Protein AF-U6D075-F1 (afdb_monomer_lite)

Organism: Neovison vison (NCBI:txid452646)

Secondary structure (DSSP, 8-state):
--SPPPEEESHHHHTS-HHHHHHTSGGGT-EEEEE---TT--HHHHHHHHHHHHHTT---EEEEEEEESSS-TT--S--HHHHHHHHHHHHHHHHHSPTTTEEEEEEEE---SSSSSPP-S-HHHHHHHHHHHHHHHHHTS--HHHHHHHHHHHT-SB--SSSS--BS--SSTTHHHHHHHHHIIIIIHHHHHHHHHHT-

InterPro domains:
  IPR017853 Glycoside hydrolase superfamily [SSF51445] (5-140)
  IPR038901 Hexosaminidase D-like [PTHR21040] (2-199)

Sequence (200 aa):
PPATRPLVWDDMLRAIPEDQLSASGVPQLVEPVLWDYGADLDVHGKALLMEKYRKCGFLRLWAASAFKGATGVSQALTPIEHHLRNNVQWLQVAARGPADVLQGIVLTGWQRYDHFSVLCELLPVGIPSLAVCLQSLLHGGFTEDVKAKVENFLGISNLEVTDFTSEGPGSFPGSDILALVTHVSLHLRSSVDTLLERDR

Foldseek 3Di:
DPPDAAEEECVVVQPDDLVCLLPVCVLVRHAYEDEDAFLPDPLVVLQVVLVSSVSSNNQAYEYEYELEDPPDLAAAAGLLSGRQSRLLSVLSSQVNHDPPHYPYYHYDHDFHPDPPTHGHYDPLNSLLSVLSSVLQNVVSHHDPVSQVVSCVVFVFPDDDNRDSDTPDQTPDPCSVVSVVSCCCVPPVVVVVVVVVVVVD

Structure (mmCIF, N/CA/C/O backbone):
data_AF-U6D075-F1
#
_entry.id   AF-U6D075-F1
#
loop_
_atom_site.group_PDB
_atom_site.id
_atom_site.type_symbol
_atom_site.label_atom_id
_atom_site.label_alt_id
_atom_site.label_comp_id
_atom_site.label_asym_id
_atom_site.label_entity_id
_atom_site.label_seq_id
_atom_site.pdbx_PDB_ins_code
_atom_site.Cartn_x
_atom_site.Cartn_y
_atom_site.Cartn_z
_atom_site.occupancy
_atom_site.B_iso_or_equiv
_atom_site.auth_seq_id
_atom_site.auth_comp_id
_atom_site.auth_asym_id
_atom_site.auth_atom_id
_atom_site.pdbx_PDB_model_num
ATOM 1 N N . PRO A 1 1 ? 1.733 -5.273 31.503 1.00 55.12 1 PRO A N 1
ATOM 2 C CA . PRO A 1 1 ? 1.331 -5.571 30.104 1.00 55.12 1 PRO A CA 1
ATOM 3 C C . PRO A 1 1 ? 2.575 -5.847 29.246 1.00 55.12 1 PRO A C 1
ATOM 5 O O . PRO A 1 1 ? 3.615 -5.267 29.556 1.00 55.12 1 PRO A O 1
ATOM 8 N N . PRO A 1 2 ? 2.526 -6.720 28.222 1.00 54.03 2 PRO A N 1
ATOM 9 C CA . PRO A 1 2 ? 3.655 -6.850 27.305 1.00 54.03 2 PRO A CA 1
ATOM 10 C C . PRO A 1 2 ? 3.908 -5.491 26.633 1.00 54.03 2 PRO A C 1
ATOM 12 O O . PRO A 1 2 ? 2.963 -4.770 26.318 1.00 54.03 2 PRO A O 1
ATOM 15 N N . ALA A 1 3 ? 5.178 -5.115 26.470 1.00 83.00 3 ALA A N 1
ATOM 16 C CA . ALA A 1 3 ? 5.565 -3.819 25.902 1.00 83.00 3 ALA A CA 1
ATOM 17 C C . ALA A 1 3 ? 5.252 -3.704 24.397 1.00 83.00 3 ALA A C 1
ATOM 19 O O . ALA A 1 3 ? 5.188 -2.602 23.858 1.00 83.00 3 ALA A O 1
ATOM 20 N N . THR A 1 4 ? 5.049 -4.836 23.719 1.00 90.31 4 THR A N 1
ATOM 21 C CA . THR A 1 4 ? 4.811 -4.899 22.276 1.00 90.31 4 THR A CA 1
ATOM 22 C C . THR A 1 4 ? 3.320 -4.861 21.970 1.00 90.31 4 THR A C 1
ATOM 24 O O . THR A 1 4 ? 2.552 -5.678 22.478 1.00 90.31 4 THR A O 1
ATOM 27 N N . ARG A 1 5 ? 2.922 -3.940 21.090 1.00 92.50 5 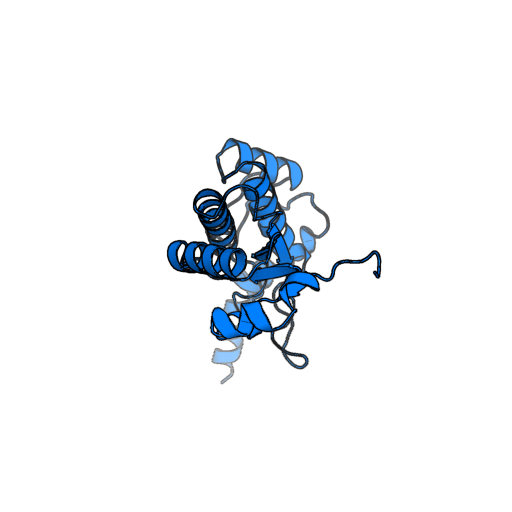ARG A N 1
ATOM 28 C CA . ARG A 1 5 ? 1.572 -3.860 20.533 1.00 92.50 5 ARG A CA 1
ATOM 29 C C . ARG A 1 5 ? 1.541 -4.543 19.156 1.00 92.50 5 ARG A C 1
ATOM 31 O O . ARG A 1 5 ? 2.236 -4.069 18.261 1.00 92.50 5 ARG A O 1
ATOM 38 N N . PRO A 1 6 ? 0.778 -5.633 18.966 1.00 96.06 6 PRO A N 1
ATOM 39 C CA . PRO A 1 6 ? 0.662 -6.282 17.663 1.00 96.06 6 PRO A CA 1
ATOM 40 C C . PRO A 1 6 ? -0.153 -5.450 16.669 1.00 96.06 6 PRO A C 1
ATOM 42 O O . PRO A 1 6 ? -1.181 -4.874 17.039 1.00 96.06 6 PRO A O 1
ATOM 45 N N . LEU A 1 7 ? 0.278 -5.467 15.407 1.00 97.94 7 LEU A N 1
ATOM 46 C CA . LEU A 1 7 ? -0.528 -5.043 14.264 1.00 97.94 7 LEU A CA 1
ATOM 47 C C . LEU A 1 7 ? -1.210 -6.270 13.649 1.00 97.94 7 LEU A C 1
ATOM 49 O O . LEU A 1 7 ? -0.572 -7.317 13.524 1.00 97.94 7 LEU A O 1
ATOM 53 N N . VAL A 1 8 ? -2.481 -6.160 13.265 1.00 97.81 8 VAL A N 1
ATOM 54 C CA . VAL A 1 8 ? -3.238 -7.275 12.664 1.00 97.81 8 VAL A CA 1
ATOM 55 C C . VAL A 1 8 ? -3.976 -6.837 11.407 1.00 97.81 8 VAL A C 1
ATOM 57 O O . VAL A 1 8 ? -4.521 -5.740 11.367 1.00 97.81 8 VAL A O 1
ATOM 60 N N . TRP A 1 9 ? -4.030 -7.696 10.390 1.00 98.19 9 TRP A N 1
ATOM 61 C CA . TRP A 1 9 ? -4.884 -7.458 9.226 1.00 98.19 9 TRP A CA 1
ATOM 62 C C . TRP A 1 9 ? -6.354 -7.418 9.642 1.00 98.19 9 TRP A C 1
ATOM 64 O O . TRP A 1 9 ? -6.808 -8.237 10.445 1.00 98.19 9 TRP A O 1
ATOM 74 N N . ASP A 1 10 ? -7.088 -6.434 9.133 1.00 97.88 10 ASP A N 1
ATOM 75 C CA . ASP A 1 10 ? -8.417 -6.109 9.643 1.00 97.88 10 ASP A CA 1
ATOM 76 C C . ASP A 1 10 ? -9.551 -6.974 9.064 1.00 97.88 10 ASP A C 1
ATOM 78 O O . ASP A 1 10 ? -10.686 -6.834 9.508 1.00 97.88 10 ASP A O 1
ATOM 82 N N . ASP A 1 11 ? -9.283 -7.872 8.109 1.00 96.12 11 ASP A N 1
ATOM 83 C CA . ASP A 1 11 ? -10.309 -8.605 7.339 1.00 96.12 11 ASP A CA 1
ATOM 84 C C . ASP A 1 11 ? -11.358 -9.269 8.211 1.00 96.12 11 ASP A C 1
ATOM 86 O O . ASP A 1 11 ? -12.560 -9.123 7.991 1.00 96.12 11 ASP A O 1
ATOM 90 N N . MET A 1 12 ? -10.882 -9.969 9.239 1.00 96.25 12 MET A N 1
ATOM 91 C CA . MET A 1 12 ? -11.737 -10.716 10.150 1.00 96.25 12 MET A CA 1
ATOM 92 C C . MET A 1 12 ? -12.564 -9.793 11.051 1.00 96.25 12 MET A C 1
ATOM 94 O O . MET A 1 12 ? -13.575 -10.228 11.591 1.00 96.25 12 MET A O 1
ATOM 98 N N . LEU A 1 13 ? -12.172 -8.523 11.202 1.00 97.25 13 LEU A N 1
ATOM 99 C CA . LEU A 1 13 ? -12.874 -7.521 12.008 1.00 97.25 13 LEU A CA 1
ATOM 100 C C . LEU A 1 13 ? -13.964 -6.786 11.214 1.00 97.25 13 LEU A C 1
ATOM 102 O O . LEU A 1 13 ? -14.921 -6.273 11.806 1.00 97.25 13 LEU A O 1
ATOM 106 N N . ARG A 1 14 ? -13.861 -6.744 9.878 1.00 96.88 14 ARG A N 1
ATOM 107 C CA . ARG A 1 14 ? -14.783 -5.987 9.010 1.00 96.88 14 ARG A CA 1
ATOM 108 C C . ARG A 1 14 ? -16.236 -6.414 9.194 1.00 96.88 14 ARG A C 1
ATOM 110 O O . ARG A 1 14 ? -17.107 -5.555 9.319 1.00 96.88 14 ARG A O 1
ATOM 117 N N . ALA A 1 15 ? -16.483 -7.720 9.272 1.00 95.75 15 ALA A N 1
ATOM 118 C CA . ALA A 1 15 ? -17.825 -8.292 9.385 1.00 95.75 15 ALA A CA 1
ATOM 119 C C . ALA A 1 15 ? -18.387 -8.314 10.820 1.00 95.75 15 ALA A C 1
ATOM 121 O O . ALA A 1 15 ? -19.583 -8.538 10.995 1.00 95.75 15 ALA A O 1
ATOM 122 N N . ILE A 1 16 ? -17.559 -8.082 11.846 1.00 97.44 16 ILE A N 1
ATOM 123 C CA . ILE A 1 16 ? -18.007 -8.141 13.246 1.00 97.44 16 ILE A CA 1
ATOM 124 C C . ILE A 1 16 ? -18.887 -6.914 13.553 1.00 97.44 16 ILE A C 1
ATOM 126 O O . ILE A 1 16 ? -18.446 -5.791 13.285 1.00 97.44 16 ILE A O 1
ATOM 130 N N . PRO A 1 17 ? -20.099 -7.082 14.114 1.00 97.19 17 PRO A N 1
ATOM 131 C CA . PRO A 1 17 ? -20.943 -5.967 14.555 1.00 97.19 17 PRO A CA 1
ATOM 132 C C . PRO A 1 17 ? -20.253 -5.045 15.577 1.00 97.19 17 PRO A C 1
ATOM 134 O O . PRO A 1 17 ? -19.419 -5.498 16.361 1.00 97.19 17 PRO A O 1
ATOM 137 N N . GLU A 1 18 ? -20.587 -3.748 15.575 1.00 97.81 18 GLU A N 1
ATOM 138 C CA . GLU A 1 18 ? -19.921 -2.738 16.423 1.00 97.81 18 GLU A CA 1
ATOM 139 C C . GLU A 1 18 ? -20.027 -3.043 17.923 1.00 97.81 18 GLU A C 1
ATOM 141 O O . GLU A 1 18 ? -19.044 -2.918 18.653 1.00 97.81 18 GLU A O 1
ATOM 146 N N . ASP A 1 19 ? -21.198 -3.478 18.384 1.00 97.31 19 ASP A N 1
ATOM 147 C CA . ASP A 1 19 ? -21.474 -3.828 19.778 1.00 97.31 19 ASP A CA 1
ATOM 148 C C . ASP A 1 19 ? -20.627 -5.023 20.239 1.00 97.31 19 ASP A C 1
ATOM 150 O O . ASP A 1 19 ? -19.987 -4.970 21.292 1.00 97.31 19 ASP A O 1
ATOM 154 N N . GLN A 1 20 ? -20.541 -6.065 19.409 1.00 97.94 20 GLN A N 1
ATOM 155 C CA . GLN A 1 20 ? -19.726 -7.248 19.686 1.00 97.94 20 GLN A CA 1
ATOM 156 C C . GLN A 1 20 ? -18.232 -6.927 19.665 1.00 97.94 20 GLN A C 1
ATOM 158 O O . GLN A 1 20 ? -17.493 -7.353 20.554 1.00 97.94 20 GLN A O 1
ATOM 163 N N . LEU A 1 21 ? -17.777 -6.150 18.678 1.00 97.94 21 LEU A N 1
ATOM 164 C CA . LEU A 1 21 ? -16.373 -5.768 18.556 1.00 97.94 21 LEU A CA 1
ATOM 165 C C . LEU A 1 21 ? -15.936 -4.894 19.739 1.00 97.94 21 LEU A C 1
ATOM 167 O O . LEU A 1 21 ? -14.869 -5.130 20.304 1.00 97.94 21 LEU A O 1
ATOM 171 N N . SER A 1 22 ? -16.788 -3.963 20.172 1.00 96.88 22 SER A N 1
ATOM 172 C CA . SER A 1 22 ? -16.546 -3.116 21.347 1.00 96.88 22 SER A CA 1
ATOM 173 C C . SER A 1 22 ? -16.444 -3.931 22.639 1.00 96.88 22 SER A C 1
ATOM 175 O O . SER A 1 22 ? -15.560 -3.690 23.460 1.00 96.88 22 SER A O 1
ATOM 177 N N . ALA A 1 23 ? -17.319 -4.925 22.815 1.00 97.19 23 ALA A N 1
ATOM 178 C CA . ALA A 1 23 ? -17.352 -5.776 24.006 1.00 97.19 23 ALA A CA 1
ATOM 179 C C . ALA A 1 23 ? -16.261 -6.864 24.027 1.00 97.19 23 ALA A C 1
ATOM 181 O O . ALA A 1 23 ? -16.013 -7.465 25.070 1.00 97.19 23 ALA A O 1
ATOM 182 N N . SER A 1 24 ? -15.603 -7.128 22.893 1.00 96.44 24 SER A N 1
ATOM 183 C CA . SER A 1 24 ? -14.671 -8.255 22.732 1.00 96.44 24 SER A CA 1
ATOM 184 C C . SER A 1 24 ? -13.359 -8.135 23.517 1.00 96.44 24 SER A C 1
ATOM 186 O O . SER A 1 24 ? -12.660 -9.130 23.698 1.00 96.44 24 SER A O 1
ATOM 188 N N . GLY A 1 25 ? -12.970 -6.923 23.926 1.00 95.31 25 GLY A N 1
ATOM 189 C CA . GLY A 1 25 ? -11.651 -6.656 24.512 1.00 95.31 25 GLY A CA 1
ATOM 190 C C . GLY A 1 25 ? -10.493 -6.624 23.497 1.00 95.31 25 GLY A C 1
ATOM 191 O O . GLY A 1 25 ? -9.362 -6.302 23.859 1.00 95.31 25 GLY A O 1
ATOM 192 N N . VAL A 1 26 ? -10.746 -6.934 22.218 1.00 95.94 26 VAL A N 1
ATOM 193 C CA . VAL A 1 26 ? -9.751 -6.877 21.130 1.00 95.94 26 VAL A CA 1
ATOM 194 C C . VAL A 1 26 ? -9.177 -5.467 20.917 1.00 95.94 26 VAL A C 1
ATOM 196 O O . VAL A 1 26 ? -7.956 -5.367 20.757 1.00 95.94 26 VAL A O 1
ATOM 199 N N . PRO A 1 27 ? -9.971 -4.374 20.962 1.00 95.81 27 PRO A N 1
ATOM 200 C CA . PRO A 1 27 ? -9.456 -3.018 20.749 1.00 95.81 27 PRO A CA 1
ATOM 201 C C . PRO A 1 27 ? -8.326 -2.602 21.700 1.00 95.81 27 PRO A C 1
ATOM 203 O O . PRO A 1 27 ? -7.490 -1.768 21.359 1.00 95.81 27 PRO A O 1
ATOM 206 N N . GLN A 1 28 ? -8.260 -3.201 22.891 1.00 94.12 28 GLN A N 1
ATOM 207 C CA . GLN A 1 28 ? -7.228 -2.931 23.892 1.00 94.12 28 GLN A CA 1
ATOM 208 C C . GLN A 1 28 ? -5.959 -3.765 23.686 1.00 94.12 28 GLN A C 1
ATOM 210 O O . GLN A 1 28 ? -4.965 -3.528 24.379 1.00 94.12 28 GLN A O 1
ATOM 215 N N . LEU A 1 29 ? -5.974 -4.735 22.769 1.00 94.75 29 LEU A N 1
ATOM 216 C CA . LEU A 1 29 ? -4.895 -5.698 22.559 1.00 94.75 29 LEU A CA 1
ATOM 217 C C . LEU A 1 29 ? -4.091 -5.402 21.292 1.00 94.75 29 LEU A C 1
ATOM 219 O O . LEU A 1 29 ? -2.864 -5.465 21.355 1.00 94.75 29 LEU A O 1
ATOM 223 N N . VAL A 1 30 ? -4.747 -5.026 20.191 1.00 96.56 30 VAL A N 1
ATOM 224 C CA . VAL A 1 30 ? -4.136 -4.927 18.852 1.00 96.56 30 VAL A CA 1
ATOM 225 C C . VAL A 1 30 ? -4.461 -3.608 18.154 1.00 96.56 30 VAL A C 1
ATOM 227 O O . VAL A 1 30 ? -5.427 -2.933 18.499 1.00 96.56 30 VAL A O 1
ATOM 230 N N . GLU A 1 31 ? -3.670 -3.262 17.142 1.00 97.62 31 GLU A N 1
ATOM 231 C CA . GLU A 1 31 ? -3.957 -2.162 16.218 1.00 97.62 31 GLU A CA 1
ATOM 232 C C . GLU A 1 31 ? -4.234 -2.736 14.819 1.00 97.62 31 GLU A C 1
ATOM 234 O O . GLU A 1 31 ? -3.396 -3.464 14.279 1.00 97.62 31 GLU A O 1
ATOM 239 N N . PRO A 1 32 ? -5.406 -2.476 14.223 1.00 98.12 32 PRO A N 1
ATOM 240 C CA . PRO A 1 32 ? -5.754 -3.058 12.939 1.00 98.12 32 PRO A CA 1
ATOM 241 C C . PRO A 1 32 ? -5.094 -2.300 11.782 1.00 98.12 32 PRO A C 1
ATOM 243 O O . PRO A 1 32 ? -4.955 -1.073 11.800 1.00 98.12 32 PRO A O 1
ATOM 246 N N . VAL A 1 33 ? -4.722 -3.061 10.758 1.00 98.62 33 VAL A N 1
ATOM 247 C CA . VAL A 1 33 ? -4.157 -2.600 9.494 1.00 98.62 33 VAL A CA 1
ATOM 248 C C . VAL A 1 33 ? -5.209 -2.800 8.409 1.00 98.62 33 VAL A C 1
ATOM 250 O O . VAL A 1 33 ? -5.470 -3.925 7.979 1.00 98.62 33 VAL A O 1
ATOM 253 N N . LEU A 1 34 ? -5.826 -1.701 7.984 1.00 98.31 34 LEU A N 1
ATOM 254 C CA . LEU A 1 34 ? -6.792 -1.679 6.899 1.00 98.31 34 LEU A CA 1
ATOM 255 C C . LEU A 1 34 ? -6.040 -1.832 5.585 1.00 98.31 34 LEU A C 1
ATOM 257 O O . LEU A 1 34 ? -5.261 -0.956 5.222 1.00 98.31 34 LEU A O 1
ATOM 261 N N . TRP A 1 35 ? -6.276 -2.914 4.854 1.00 97.88 35 TRP A N 1
ATOM 262 C CA . TRP A 1 35 ? -5.609 -3.128 3.572 1.00 97.88 35 TRP A CA 1
ATOM 263 C C . TRP A 1 35 ? -6.582 -3.215 2.407 1.00 97.88 35 TRP A C 1
ATOM 265 O O . TRP A 1 35 ? -7.741 -3.626 2.535 1.00 97.88 35 TRP A O 1
ATOM 275 N N . ASP A 1 36 ? -6.082 -2.779 1.262 1.00 97.62 36 ASP A N 1
ATOM 276 C CA . ASP A 1 36 ? -6.737 -2.872 -0.028 1.00 97.62 36 ASP A CA 1
ATOM 277 C C . ASP A 1 36 ? -5.729 -2.473 -1.099 1.00 97.62 36 ASP A C 1
ATOM 279 O O . ASP A 1 36 ? -5.042 -1.452 -0.967 1.00 97.62 36 ASP A O 1
ATOM 283 N N . TYR A 1 37 ? -5.638 -3.278 -2.147 1.00 97.31 37 TYR A N 1
ATOM 284 C CA . TYR A 1 37 ? -4.632 -3.124 -3.192 1.00 97.31 37 TYR A CA 1
ATOM 285 C C . TYR A 1 37 ? -5.248 -2.709 -4.533 1.00 97.31 37 TYR A C 1
ATOM 287 O O . TYR A 1 37 ? -4.519 -2.611 -5.518 1.00 97.31 37 TYR A O 1
ATOM 295 N N . GLY A 1 38 ? -6.562 -2.454 -4.585 1.00 96.94 38 GLY A N 1
ATOM 296 C CA . GLY A 1 38 ? -7.255 -1.976 -5.782 1.00 96.94 38 GLY A CA 1
ATOM 297 C C . GLY A 1 38 ? -6.873 -0.542 -6.160 1.00 96.94 38 GLY A C 1
ATOM 298 O O . GLY A 1 38 ? -6.680 0.313 -5.294 1.00 96.94 38 GLY A O 1
ATOM 299 N N . ALA A 1 39 ? -6.772 -0.271 -7.464 1.00 96.12 39 ALA A N 1
ATOM 300 C CA . ALA A 1 39 ? -6.558 1.077 -8.012 1.00 96.12 39 ALA A CA 1
ATOM 301 C C . ALA A 1 39 ? -7.850 1.925 -8.067 1.00 96.12 39 ALA A C 1
ATOM 303 O O . ALA A 1 39 ? -7.828 3.096 -8.462 1.00 96.12 39 ALA A O 1
ATOM 304 N N . ASP A 1 40 ? -8.978 1.310 -7.716 1.00 96.06 40 ASP A N 1
ATOM 305 C CA . ASP A 1 40 ? -10.336 1.832 -7.604 1.00 96.06 40 ASP A CA 1
ATOM 306 C C . ASP A 1 40 ? -10.870 1.665 -6.168 1.00 96.06 40 ASP A C 1
ATOM 308 O O . ASP A 1 40 ? -12.012 1.275 -5.940 1.00 96.06 40 ASP A O 1
ATOM 312 N N . LEU A 1 41 ? -10.026 1.980 -5.183 1.00 96.12 41 LEU A N 1
ATOM 313 C CA . LEU A 1 41 ? -10.340 1.923 -3.759 1.00 96.12 41 LEU A CA 1
ATOM 314 C C . LEU A 1 41 ? -11.648 2.657 -3.428 1.00 96.12 41 LEU A C 1
ATOM 316 O O . LEU A 1 41 ? -11.808 3.839 -3.746 1.00 96.12 41 LEU A O 1
ATOM 320 N N . ASP A 1 42 ? -12.540 2.000 -2.681 1.00 97.00 42 ASP A N 1
ATOM 321 C CA . ASP A 1 42 ? -13.706 2.656 -2.081 1.00 97.00 42 ASP A CA 1
ATOM 322 C C . ASP A 1 42 ? -13.276 3.573 -0.924 1.00 97.00 42 ASP A C 1
ATOM 324 O O . ASP A 1 42 ? -13.300 3.212 0.257 1.00 97.00 42 ASP A O 1
ATOM 328 N N . VAL A 1 43 ? -12.864 4.791 -1.276 1.00 97.31 43 VAL A N 1
ATOM 329 C CA . VAL A 1 43 ? -12.369 5.792 -0.326 1.00 97.31 43 VAL A CA 1
ATOM 330 C C . VAL A 1 43 ? -13.404 6.098 0.764 1.00 97.31 43 VAL A C 1
ATOM 332 O O . VAL A 1 43 ? -13.044 6.285 1.929 1.00 97.31 43 VAL A O 1
ATOM 335 N N . HIS A 1 44 ? -14.691 6.157 0.410 1.00 96.50 44 HIS A N 1
ATOM 336 C CA . HIS A 1 44 ? -15.748 6.466 1.372 1.00 96.50 44 HIS A CA 1
ATOM 337 C C . HIS A 1 44 ? -15.977 5.301 2.336 1.00 96.50 44 HIS A C 1
ATOM 339 O O . HIS A 1 44 ? -15.988 5.515 3.549 1.00 96.50 44 HIS A O 1
ATOM 345 N N . GLY A 1 45 ? -16.075 4.074 1.821 1.00 96.94 45 GLY A N 1
ATOM 346 C CA . GLY A 1 45 ? -16.212 2.874 2.639 1.00 96.94 45 GLY A CA 1
ATOM 347 C C . GLY A 1 45 ? -15.041 2.675 3.598 1.00 96.94 45 GLY A C 1
ATOM 348 O O . GLY A 1 45 ? -15.262 2.355 4.766 1.00 96.94 45 GLY A O 1
ATOM 349 N N . LYS A 1 46 ? -13.796 2.939 3.173 1.00 96.88 46 LYS A N 1
ATOM 350 C CA . LYS A 1 46 ? -12.633 2.869 4.079 1.00 96.88 46 LYS A CA 1
ATOM 351 C C . LYS A 1 46 ? -12.682 3.933 5.177 1.00 96.88 46 LYS A C 1
ATOM 353 O O . LYS A 1 46 ? -12.377 3.611 6.323 1.00 96.88 46 LYS A O 1
ATOM 358 N N . ALA A 1 47 ? -13.108 5.161 4.873 1.00 96.12 47 ALA A N 1
ATOM 359 C CA . ALA A 1 47 ? -13.281 6.197 5.895 1.00 96.12 47 ALA A CA 1
ATOM 360 C C . ALA A 1 47 ? -14.362 5.809 6.927 1.00 96.12 47 ALA A C 1
ATOM 362 O O . ALA A 1 47 ? -14.121 5.908 8.130 1.00 96.12 47 ALA A O 1
ATOM 363 N N . LEU A 1 48 ? -15.502 5.267 6.478 1.00 96.31 48 LEU A N 1
ATOM 364 C CA . LEU A 1 48 ? -16.544 4.730 7.367 1.00 96.31 48 LEU A CA 1
ATOM 365 C C . LEU A 1 48 ? -16.033 3.559 8.219 1.00 96.31 48 LEU A C 1
ATOM 367 O O . LEU A 1 48 ? -16.367 3.448 9.399 1.00 96.31 48 LEU A O 1
ATOM 371 N N . LEU A 1 49 ? -15.187 2.700 7.651 1.00 96.75 49 LEU A N 1
ATOM 372 C CA . LEU A 1 49 ? -14.568 1.594 8.377 1.00 96.75 49 LEU A CA 1
ATOM 373 C C . LEU A 1 49 ? -13.607 2.095 9.471 1.00 96.75 49 LEU A C 1
ATOM 375 O O . LEU A 1 49 ? -13.608 1.564 10.582 1.00 96.75 49 LEU A O 1
ATOM 379 N N . MET A 1 50 ? -12.843 3.158 9.204 1.00 97.12 50 MET A N 1
ATOM 380 C CA . MET A 1 50 ? -12.026 3.821 10.227 1.00 97.12 50 MET A CA 1
ATOM 381 C C . MET A 1 50 ? -12.889 4.411 11.349 1.00 97.12 50 MET A C 1
ATOM 383 O O . MET A 1 50 ? -12.552 4.264 12.525 1.00 97.12 50 MET A O 1
ATOM 387 N N . GLU A 1 51 ? -14.019 5.042 11.018 1.00 95.75 51 GLU A N 1
ATOM 388 C CA . GLU A 1 51 ? -14.964 5.553 12.017 1.00 95.75 51 GLU A CA 1
ATOM 389 C C . GLU A 1 51 ? -15.557 4.436 12.877 1.00 95.75 51 GLU A C 1
ATOM 391 O O . GLU A 1 51 ? -15.614 4.580 14.101 1.00 95.75 51 GLU A O 1
ATOM 396 N N . LYS A 1 52 ? -15.953 3.317 12.258 1.00 96.38 52 LYS A N 1
ATOM 397 C CA . LYS A 1 52 ? -16.404 2.107 12.952 1.00 96.38 52 LYS A CA 1
ATOM 398 C C . LYS A 1 52 ? -15.361 1.644 13.967 1.00 96.38 52 LYS A C 1
ATOM 400 O O . LYS A 1 52 ? -15.681 1.474 15.143 1.00 96.38 52 LYS A O 1
ATOM 405 N N . TYR A 1 53 ? -14.108 1.461 13.545 1.00 97.31 53 TYR A N 1
ATOM 406 C CA . TYR A 1 53 ? -13.055 0.999 14.452 1.00 97.31 53 TYR A CA 1
ATOM 407 C C . TYR A 1 53 ? -12.788 2.000 15.578 1.00 97.31 53 TYR A C 1
ATOM 409 O O . TYR A 1 53 ? -12.664 1.594 16.736 1.00 97.31 53 TYR A O 1
ATOM 417 N N . ARG A 1 54 ? -12.812 3.304 15.286 1.00 95.56 54 ARG A N 1
ATOM 418 C CA . ARG A 1 54 ? -12.703 4.340 16.320 1.00 95.56 54 ARG A CA 1
ATOM 419 C C . ARG A 1 54 ? -13.829 4.234 17.352 1.00 95.56 54 ARG A C 1
ATOM 421 O O . ARG A 1 54 ? -13.552 4.272 18.548 1.00 95.56 54 ARG A O 1
ATOM 428 N N . LYS A 1 55 ? -15.085 4.074 16.914 1.00 95.75 55 LYS A N 1
ATOM 429 C CA . LYS A 1 55 ? -16.249 3.888 17.804 1.00 95.75 55 LYS A CA 1
ATOM 430 C C . LYS A 1 55 ? -16.113 2.643 18.677 1.00 95.75 55 LYS A C 1
ATOM 432 O O . LYS A 1 55 ? -16.480 2.688 19.845 1.00 95.75 55 LYS A O 1
ATOM 437 N N . CYS A 1 56 ? -15.528 1.577 18.133 1.00 96.94 56 CYS A N 1
ATOM 438 C CA . CYS A 1 56 ? -15.289 0.335 18.865 1.00 96.94 56 CYS A CA 1
ATOM 439 C C . CYS A 1 56 ? -14.124 0.417 19.867 1.00 96.94 56 CYS A C 1
ATOM 441 O O . CYS A 1 56 ? -13.873 -0.546 20.584 1.00 96.94 56 CYS A O 1
ATOM 443 N N . GLY A 1 57 ? -13.401 1.540 19.937 1.00 96.06 57 GLY A N 1
ATOM 444 C CA . GLY A 1 57 ? -12.317 1.756 20.899 1.00 96.06 57 GLY A CA 1
ATOM 445 C C . GLY A 1 57 ? -10.909 1.497 20.361 1.00 96.06 57 GLY A C 1
ATOM 446 O O . GLY A 1 57 ? -9.957 1.527 21.142 1.00 96.06 57 GLY A O 1
ATOM 447 N N . PHE A 1 58 ? -10.737 1.272 19.053 1.00 96.50 58 PHE A N 1
ATOM 448 C CA . PHE A 1 58 ? -9.405 1.248 18.445 1.00 96.50 58 PHE A CA 1
ATOM 449 C C . PHE A 1 58 ? -8.873 2.680 18.337 1.00 96.50 58 PHE A C 1
ATOM 451 O O . PHE A 1 58 ? -9.362 3.482 17.543 1.00 96.50 58 PHE A O 1
ATOM 458 N N . LEU A 1 59 ? -7.869 3.007 19.153 1.00 93.88 59 LEU A N 1
ATOM 459 C CA . LEU A 1 59 ? -7.301 4.360 19.220 1.00 93.88 59 LEU A CA 1
ATOM 460 C C . LEU A 1 59 ? -6.329 4.666 18.078 1.00 93.88 59 LEU A C 1
ATOM 462 O O . LEU A 1 59 ? -6.125 5.828 17.741 1.00 93.88 59 LEU A O 1
ATOM 466 N N . ARG A 1 60 ? -5.704 3.630 17.518 1.00 96.69 60 ARG A N 1
ATOM 467 C CA . ARG A 1 60 ? -4.706 3.735 16.457 1.00 96.69 60 ARG A CA 1
ATOM 468 C C . ARG A 1 60 ? -5.008 2.713 15.380 1.00 96.69 60 ARG A C 1
ATOM 470 O O . ARG A 1 60 ? -5.286 1.553 15.683 1.00 96.69 60 ARG A O 1
ATOM 477 N N . LEU A 1 61 ? -4.959 3.174 14.140 1.00 97.81 61 LEU A N 1
ATOM 478 C CA . LEU A 1 61 ? -5.175 2.383 12.940 1.00 97.81 61 LEU A CA 1
ATOM 479 C C . LEU A 1 61 ? -3.968 2.540 12.023 1.00 97.81 61 LEU A C 1
ATOM 481 O O . LEU A 1 61 ? -3.278 3.561 12.039 1.00 97.81 61 LEU A O 1
ATOM 485 N N . TRP A 1 62 ? -3.767 1.549 11.172 1.00 98.44 62 TRP A N 1
ATOM 486 C CA . TRP A 1 62 ? -2.790 1.585 10.097 1.00 98.44 62 TRP A CA 1
ATOM 487 C C . TRP A 1 62 ? -3.496 1.296 8.783 1.00 98.44 62 TRP A C 1
ATOM 489 O O . TRP A 1 62 ? -4.539 0.645 8.761 1.00 98.44 62 TRP A O 1
ATOM 499 N N . ALA A 1 63 ? -2.928 1.769 7.689 1.00 98.25 63 ALA A N 1
ATOM 500 C CA . ALA A 1 63 ? -3.349 1.389 6.352 1.00 98.25 63 ALA A CA 1
ATOM 501 C C . ALA A 1 63 ? -2.269 0.520 5.709 1.00 98.25 63 ALA A C 1
ATOM 503 O O . ALA A 1 63 ? -1.112 0.557 6.131 1.00 98.25 63 ALA A O 1
ATOM 504 N N . ALA A 1 64 ? -2.619 -0.234 4.675 1.00 98.44 64 ALA A N 1
ATOM 505 C CA . ALA A 1 64 ? -1.644 -0.893 3.827 1.00 98.44 64 ALA A CA 1
ATOM 506 C C . ALA A 1 64 ? -2.016 -0.798 2.352 1.00 98.44 64 ALA A C 1
ATOM 508 O O . ALA A 1 64 ? -3.103 -1.204 1.936 1.00 98.44 64 ALA A O 1
ATOM 509 N N . SER A 1 65 ? -1.050 -0.317 1.579 1.00 98.19 65 SER A N 1
ATOM 510 C CA . SER A 1 65 ? -1.045 -0.286 0.121 1.00 98.19 65 SER A CA 1
ATOM 511 C C . SER A 1 65 ? -0.045 -1.312 -0.416 1.00 98.19 65 SER A C 1
ATOM 513 O O . SER A 1 65 ? 0.651 -1.990 0.351 1.00 98.19 65 SER A O 1
ATOM 515 N N . ALA A 1 66 ? 0.048 -1.440 -1.737 1.00 98.06 66 ALA A N 1
ATOM 516 C CA . ALA A 1 66 ? 1.048 -2.284 -2.385 1.00 98.06 66 ALA A CA 1
ATOM 517 C C . ALA A 1 66 ? 1.842 -1.502 -3.435 1.00 98.06 66 ALA A C 1
ATOM 519 O O . ALA A 1 66 ? 1.278 -0.665 -4.137 1.00 98.06 66 ALA A O 1
ATOM 520 N N . PHE A 1 67 ? 3.135 -1.811 -3.566 1.00 97.81 67 PHE A N 1
ATOM 521 C CA . PHE A 1 67 ? 3.979 -1.333 -4.671 1.00 97.81 67 PHE A CA 1
ATOM 522 C C . PHE A 1 67 ? 4.252 -2.409 -5.732 1.00 97.81 67 PHE A C 1
ATOM 524 O O . PHE A 1 67 ? 4.708 -2.080 -6.823 1.00 97.81 67 PHE A O 1
ATOM 531 N N . LYS A 1 68 ? 4.027 -3.688 -5.412 1.00 96.38 68 LYS A N 1
ATOM 532 C CA . LYS A 1 68 ? 4.112 -4.815 -6.352 1.00 96.38 68 LYS A CA 1
ATOM 533 C C . LYS A 1 68 ? 3.230 -5.977 -5.895 1.00 96.38 68 LYS A C 1
ATOM 535 O O . LYS A 1 68 ? 2.931 -6.087 -4.697 1.00 96.38 68 LYS A O 1
ATOM 540 N N . GLY A 1 69 ? 2.910 -6.889 -6.813 1.00 95.06 69 GLY A N 1
ATOM 541 C CA . GLY A 1 69 ? 2.008 -8.009 -6.554 1.00 95.06 69 GLY A CA 1
ATO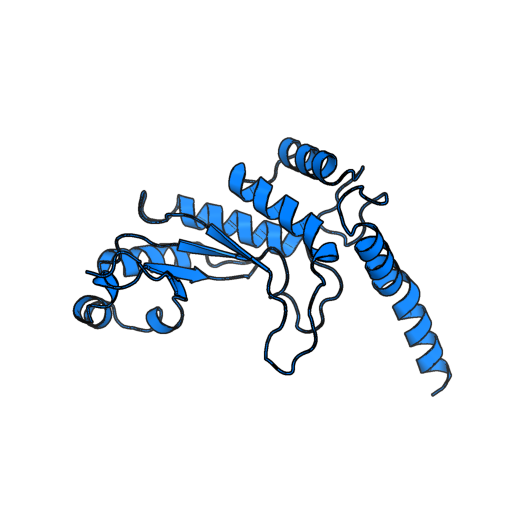M 542 C C . GLY A 1 69 ? 0.562 -7.546 -6.373 1.00 95.06 69 GLY A C 1
ATOM 543 O O . GLY A 1 69 ? 0.242 -6.385 -6.591 1.00 95.06 69 GLY A O 1
ATOM 544 N N . ALA A 1 70 ? -0.338 -8.450 -5.981 1.00 92.25 70 ALA A N 1
ATOM 545 C CA . ALA A 1 70 ? -1.778 -8.169 -5.849 1.00 92.25 70 ALA A CA 1
ATOM 546 C C . ALA A 1 70 ? -2.496 -7.706 -7.144 1.00 92.25 70 ALA A C 1
ATOM 548 O O . ALA A 1 70 ? -3.673 -7.358 -7.101 1.00 92.25 70 ALA A O 1
ATOM 549 N N . THR A 1 71 ? -1.827 -7.776 -8.296 1.00 93.25 71 THR A N 1
ATOM 550 C CA . THR A 1 71 ? -2.342 -7.405 -9.627 1.00 93.25 71 THR A CA 1
ATOM 551 C C . THR A 1 71 ? -2.455 -8.597 -10.583 1.00 93.25 71 THR A C 1
ATOM 553 O O . THR A 1 71 ? -3.213 -8.543 -11.547 1.00 93.25 71 THR A O 1
ATOM 556 N N . GLY A 1 72 ? -1.765 -9.707 -10.298 1.00 90.56 72 GLY A N 1
ATOM 557 C CA . GLY A 1 72 ? -1.868 -10.956 -11.049 1.00 90.56 72 GLY A CA 1
ATOM 558 C C . GLY A 1 72 ? -0.980 -12.072 -10.490 1.00 90.56 72 GLY A C 1
ATOM 559 O O . GLY A 1 72 ? 0.115 -11.823 -9.987 1.00 90.56 72 GLY A O 1
ATOM 560 N N . VAL A 1 73 ? -1.438 -13.325 -10.599 1.00 86.44 73 VAL A N 1
ATOM 561 C CA . VAL A 1 73 ? -0.759 -14.508 -10.022 1.00 86.44 73 VAL A CA 1
ATOM 562 C C . VAL A 1 73 ? 0.610 -14.807 -10.639 1.00 86.44 73 VAL A C 1
ATOM 564 O O . VAL A 1 73 ? 1.489 -15.319 -9.956 1.00 86.44 73 VAL A O 1
ATOM 567 N N . SER A 1 74 ? 0.801 -14.477 -11.917 1.00 87.94 74 SER A N 1
ATOM 568 C CA . SER A 1 74 ? 2.027 -14.731 -12.687 1.00 87.94 74 SER A CA 1
ATOM 569 C C . SER A 1 74 ? 2.513 -13.463 -13.393 1.00 87.94 74 SER A C 1
ATOM 571 O O . SER A 1 74 ? 2.953 -13.506 -14.546 1.00 87.94 74 SER A O 1
ATOM 573 N N . GLN A 1 75 ? 2.339 -12.316 -12.736 1.00 90.25 75 GLN A N 1
ATOM 574 C CA . GLN A 1 75 ? 2.712 -11.016 -13.276 1.00 90.25 75 GLN A CA 1
ATOM 575 C C . GLN A 1 75 ? 4.240 -10.931 -13.414 1.00 90.25 75 GLN A C 1
ATOM 577 O O . GLN A 1 75 ? 4.966 -11.208 -12.463 1.00 90.25 75 GLN A O 1
ATOM 582 N N . ALA A 1 76 ? 4.732 -10.578 -14.604 1.00 91.31 76 ALA A N 1
ATOM 583 C CA . ALA A 1 76 ? 6.170 -10.439 -14.862 1.00 91.31 76 ALA A CA 1
ATOM 584 C C . ALA A 1 76 ? 6.652 -8.989 -14.713 1.00 91.31 76 ALA A C 1
ATOM 586 O O . ALA A 1 76 ? 7.729 -8.753 -14.167 1.00 91.31 76 ALA A O 1
ATOM 587 N N . LEU A 1 77 ? 5.842 -8.034 -15.185 1.00 92.56 77 LEU A N 1
ATOM 588 C CA . LEU A 1 77 ? 6.122 -6.598 -15.167 1.00 92.56 77 LEU A CA 1
ATOM 589 C C . LEU A 1 77 ? 5.168 -5.881 -14.217 1.00 92.56 77 LEU A C 1
ATOM 591 O O . LEU A 1 77 ? 3.967 -6.150 -14.225 1.00 92.56 77 LEU A O 1
ATOM 595 N N . THR A 1 78 ? 5.697 -4.958 -13.422 1.00 94.12 78 THR A N 1
ATOM 596 C CA . THR A 1 78 ? 4.924 -4.259 -12.391 1.00 94.12 78 THR A CA 1
ATOM 597 C C . THR A 1 78 ? 4.065 -3.155 -13.019 1.00 94.12 78 THR A C 1
ATOM 599 O O . THR A 1 78 ? 4.630 -2.250 -13.633 1.00 94.12 78 THR A O 1
ATOM 602 N N . PRO A 1 79 ? 2.728 -3.169 -12.871 1.00 94.94 79 PRO A N 1
ATOM 603 C CA . PRO A 1 79 ? 1.868 -2.094 -13.368 1.00 94.94 79 PRO A CA 1
ATOM 604 C C . PRO A 1 79 ? 1.957 -0.866 -12.444 1.00 94.94 79 PRO A C 1
ATOM 606 O O . PRO A 1 79 ? 1.224 -0.752 -11.461 1.00 94.94 79 PRO A O 1
ATOM 609 N N . ILE A 1 80 ? 2.882 0.053 -12.738 1.00 96.44 80 ILE A N 1
ATOM 610 C CA . ILE A 1 80 ? 3.192 1.203 -11.869 1.00 96.44 80 ILE A CA 1
ATOM 611 C C . ILE A 1 80 ? 1.963 2.100 -11.667 1.00 96.44 80 ILE A C 1
ATOM 613 O O . ILE A 1 80 ? 1.679 2.479 -10.531 1.00 96.44 80 ILE A O 1
ATOM 617 N N . GLU A 1 81 ? 1.199 2.399 -12.725 1.00 96.75 81 GLU A N 1
ATOM 618 C CA . GLU A 1 81 ? -0.007 3.237 -12.629 1.00 96.75 81 GLU A CA 1
ATOM 619 C C . GLU A 1 81 ? -1.024 2.690 -11.619 1.00 96.75 81 GLU A C 1
ATOM 621 O O . GLU A 1 81 ? -1.556 3.443 -10.801 1.00 96.75 81 GLU A O 1
ATOM 626 N N . HIS A 1 82 ? -1.259 1.373 -11.630 1.00 97.38 82 HIS A N 1
ATOM 627 C CA . HIS A 1 82 ? -2.175 0.712 -10.697 1.00 97.38 82 HIS A CA 1
ATOM 628 C C . HIS A 1 82 ? -1.766 0.984 -9.248 1.00 97.38 82 HIS A C 1
ATOM 630 O O . HIS A 1 82 ? -2.571 1.439 -8.431 1.00 97.38 82 HIS A O 1
ATOM 636 N N . HIS A 1 83 ? -0.494 0.739 -8.933 1.00 98.06 83 HIS A N 1
ATOM 637 C CA . HIS A 1 83 ? 0.036 0.931 -7.587 1.00 98.06 83 HIS A CA 1
ATOM 638 C C . HIS A 1 83 ? 0.059 2.404 -7.185 1.00 98.06 83 HIS A C 1
ATOM 640 O O . HIS A 1 83 ? -0.319 2.736 -6.059 1.00 98.06 83 HIS A O 1
ATOM 646 N N . LEU A 1 84 ? 0.422 3.306 -8.099 1.00 98.31 84 LEU A N 1
ATOM 647 C CA . LEU A 1 84 ? 0.386 4.741 -7.845 1.00 98.31 84 LEU A CA 1
ATOM 648 C C . LEU A 1 84 ? -1.030 5.201 -7.474 1.00 98.31 84 LEU A C 1
ATOM 650 O O . LEU A 1 84 ? -1.212 5.880 -6.461 1.00 98.31 84 LEU A O 1
ATOM 654 N N . ARG A 1 85 ? -2.041 4.787 -8.246 1.00 98.25 85 ARG A N 1
ATOM 655 C CA . ARG A 1 85 ? -3.450 5.118 -7.989 1.00 98.25 85 ARG A CA 1
ATOM 656 C C . ARG A 1 85 ? -3.921 4.599 -6.635 1.00 98.25 85 ARG A C 1
ATOM 658 O O . ARG A 1 85 ? -4.510 5.370 -5.879 1.00 98.25 85 ARG A O 1
ATOM 665 N N . ASN A 1 86 ? -3.596 3.350 -6.293 1.00 98.50 86 ASN A N 1
ATOM 666 C CA . ASN A 1 86 ? -3.901 2.780 -4.978 1.00 98.50 86 ASN A CA 1
ATOM 667 C C . ASN A 1 86 ? -3.303 3.627 -3.836 1.00 98.50 86 ASN A C 1
ATOM 669 O O . ASN A 1 86 ? -4.000 3.974 -2.883 1.00 98.50 86 ASN A O 1
ATOM 673 N N . ASN A 1 87 ? -2.033 4.025 -3.946 1.00 98.50 87 ASN A N 1
ATOM 674 C CA . ASN A 1 87 ? -1.362 4.835 -2.925 1.00 98.50 87 ASN A CA 1
ATOM 675 C C . ASN A 1 87 ? -1.960 6.249 -2.806 1.00 98.50 87 ASN A C 1
ATOM 677 O O . ASN A 1 87 ? -2.182 6.731 -1.694 1.00 98.50 87 ASN A O 1
ATOM 681 N N . VAL A 1 88 ? -2.290 6.899 -3.926 1.00 98.31 88 VAL A N 1
ATOM 682 C CA . VAL A 1 88 ? -2.967 8.209 -3.926 1.00 98.31 88 VAL A CA 1
ATOM 683 C C . VAL A 1 88 ? -4.361 8.120 -3.300 1.00 98.31 88 VAL A C 1
ATOM 685 O O . VAL A 1 88 ? -4.757 9.009 -2.548 1.00 98.31 88 VAL A O 1
ATOM 688 N N . GLN A 1 89 ? -5.109 7.046 -3.539 1.00 98.06 89 GLN A N 1
ATOM 689 C CA . GLN A 1 89 ? -6.412 6.860 -2.901 1.00 98.06 89 GLN A CA 1
ATOM 690 C C . GLN A 1 89 ? -6.295 6.597 -1.397 1.00 98.06 89 GLN A C 1
ATOM 692 O O . GLN A 1 89 ? -7.108 7.111 -0.632 1.00 98.06 89 GLN A O 1
ATOM 697 N N . TRP A 1 90 ? -5.260 5.891 -0.937 1.00 98.06 90 TRP A N 1
ATOM 698 C CA . TRP A 1 90 ? -4.983 5.766 0.497 1.00 98.06 90 TRP A CA 1
ATOM 699 C C . TRP A 1 90 ? -4.671 7.114 1.162 1.00 98.06 90 TRP A C 1
ATOM 701 O O . TRP A 1 90 ? -5.118 7.347 2.285 1.00 98.06 90 TRP A O 1
ATOM 711 N N . LEU A 1 91 ? -4.002 8.040 0.464 1.00 97.38 91 LEU A N 1
ATOM 712 C CA . LEU A 1 91 ? -3.854 9.426 0.933 1.00 97.38 91 LEU A CA 1
ATOM 713 C C . LEU A 1 91 ? -5.210 10.143 1.040 1.00 97.38 91 LEU A C 1
ATOM 715 O O . LEU A 1 91 ? -5.448 10.875 2.000 1.00 97.38 91 LEU A O 1
ATOM 719 N N . GLN A 1 92 ? -6.134 9.902 0.105 1.00 97.38 92 GLN A N 1
ATOM 720 C CA . GLN A 1 92 ? -7.495 10.449 0.183 1.00 97.38 92 GLN A CA 1
ATOM 721 C C . GLN A 1 92 ? -8.298 9.853 1.348 1.00 97.38 92 GLN A C 1
ATOM 723 O O . GLN A 1 92 ? -9.044 10.581 2.003 1.00 97.38 92 GLN A O 1
ATOM 728 N N . VAL A 1 93 ? -8.138 8.556 1.635 1.00 96.94 93 VAL A N 1
ATOM 729 C CA . VAL A 1 93 ? -8.723 7.913 2.823 1.00 96.94 93 VAL A CA 1
ATOM 730 C C . VAL A 1 93 ? -8.172 8.559 4.089 1.00 96.94 93 VAL A C 1
ATOM 732 O O . VAL A 1 93 ? -8.954 8.957 4.950 1.00 96.94 93 VAL A O 1
ATOM 735 N N . ALA A 1 94 ? -6.852 8.735 4.179 1.00 95.25 94 ALA A N 1
ATOM 736 C CA . ALA A 1 94 ? -6.203 9.384 5.315 1.00 95.25 94 ALA A CA 1
ATOM 737 C C . ALA A 1 94 ? -6.716 10.817 5.539 1.00 95.25 94 ALA A C 1
ATOM 739 O O . ALA A 1 94 ? -6.967 11.203 6.675 1.00 95.25 94 ALA A O 1
ATOM 740 N N . ALA A 1 95 ? -6.934 11.578 4.462 1.00 94.88 95 ALA A N 1
ATOM 741 C CA . ALA A 1 95 ? -7.447 12.946 4.531 1.00 94.88 95 ALA A CA 1
ATOM 742 C C . ALA A 1 95 ? -8.931 13.042 4.940 1.00 94.88 95 ALA A C 1
ATOM 744 O O . ALA A 1 95 ? -9.356 14.074 5.455 1.00 94.88 95 ALA A O 1
ATOM 745 N N . ARG A 1 96 ? -9.733 11.998 4.686 1.00 93.75 96 ARG A N 1
ATOM 746 C CA . ARG A 1 96 ? -11.165 11.953 5.043 1.00 93.75 96 ARG A CA 1
ATOM 747 C C . ARG A 1 96 ? -11.439 11.293 6.387 1.00 93.75 96 ARG A C 1
ATOM 749 O O . ARG A 1 96 ? -12.473 11.566 6.989 1.00 93.75 96 ARG A O 1
ATOM 756 N N . GLY A 1 97 ? -10.570 10.380 6.805 1.00 86.62 97 GLY A N 1
ATOM 757 C CA . GLY A 1 97 ? -10.714 9.651 8.052 1.00 86.62 97 GLY A CA 1
ATOM 758 C C . GLY A 1 97 ? -10.580 10.563 9.277 1.00 86.62 97 GLY A C 1
ATOM 759 O O . GLY A 1 97 ? -10.158 11.716 9.171 1.00 86.62 97 GLY A O 1
ATOM 760 N N . PRO A 1 98 ? -10.917 10.052 10.471 1.00 83.81 98 PRO A N 1
ATOM 761 C CA . PRO A 1 98 ? -10.690 10.782 11.707 1.00 83.81 98 PRO A CA 1
ATOM 762 C C . PRO A 1 98 ? -9.221 11.204 11.853 1.00 83.81 98 PRO A C 1
ATOM 764 O O . PRO A 1 98 ? -8.326 10.355 11.798 1.00 83.81 98 PRO A O 1
ATOM 767 N N . ALA A 1 99 ? -8.992 12.500 12.083 1.00 82.50 99 ALA A N 1
ATOM 768 C CA . ALA A 1 99 ? -7.666 13.027 12.389 1.00 82.50 99 ALA A CA 1
ATOM 769 C C . ALA A 1 99 ? -7.036 12.274 13.578 1.00 82.50 99 ALA A C 1
ATOM 771 O O . ALA A 1 99 ? -7.746 11.815 14.477 1.00 82.50 99 ALA A O 1
ATOM 772 N N . ASP A 1 100 ? -5.711 12.128 13.551 1.00 87.12 100 ASP A N 1
ATOM 773 C CA . ASP A 1 100 ? -4.872 11.512 14.594 1.00 87.12 100 ASP A CA 1
ATOM 774 C C . ASP A 1 100 ? -5.062 10.004 14.840 1.00 87.12 100 ASP A C 1
ATOM 776 O O . ASP A 1 100 ? -4.365 9.414 15.668 1.00 87.12 100 ASP A O 1
ATOM 780 N N . VAL A 1 101 ? -5.959 9.343 14.101 1.00 91.56 101 VAL A N 1
ATOM 781 C CA . VAL A 1 101 ? -6.208 7.903 14.254 1.00 91.56 101 VAL A CA 1
ATOM 782 C C . VAL A 1 101 ? -5.284 7.064 13.370 1.00 91.56 101 VAL A C 1
ATOM 784 O O . VAL A 1 101 ? -4.725 6.066 13.834 1.00 91.56 101 VAL A O 1
ATOM 787 N N . LEU A 1 102 ? -5.096 7.454 12.108 1.00 95.56 102 LEU A N 1
ATOM 788 C CA . LEU A 1 102 ? -4.215 6.740 11.184 1.00 95.56 102 LEU A CA 1
ATOM 789 C C . LEU A 1 102 ? -2.748 7.082 11.474 1.00 95.56 102 LEU A C 1
ATOM 791 O O . LEU A 1 102 ? -2.349 8.236 11.359 1.00 95.56 102 LEU A O 1
ATOM 795 N N . GLN A 1 103 ? -1.948 6.082 11.835 1.00 96.25 103 GLN A N 1
ATOM 796 C CA . GLN A 1 103 ? -0.547 6.276 12.235 1.00 96.25 103 GLN A CA 1
ATOM 797 C C . GLN A 1 103 ? 0.431 6.219 11.058 1.00 96.25 103 GLN A C 1
ATOM 799 O O . GLN A 1 103 ? 1.540 6.743 11.136 1.00 96.25 103 GLN A O 1
ATOM 804 N N . GLY A 1 104 ? 0.032 5.572 9.965 1.00 95.88 104 GLY A N 1
ATOM 805 C CA . GLY A 1 104 ? 0.862 5.425 8.781 1.00 95.88 104 GLY A CA 1
ATOM 806 C C . GLY A 1 104 ? 0.283 4.440 7.776 1.00 95.88 104 GLY A C 1
ATOM 807 O O . GLY A 1 104 ? -0.741 3.793 8.018 1.00 95.88 104 GLY A O 1
ATOM 808 N N . ILE A 1 105 ? 0.975 4.333 6.643 1.00 98.00 105 ILE A N 1
ATOM 809 C CA . ILE A 1 105 ? 0.661 3.407 5.554 1.00 98.00 105 ILE A CA 1
ATOM 810 C C . ILE A 1 105 ? 1.826 2.423 5.418 1.00 98.00 105 ILE A C 1
ATOM 812 O O . ILE A 1 105 ? 2.973 2.820 5.212 1.00 98.00 105 ILE A O 1
ATOM 816 N N . VAL A 1 106 ? 1.530 1.133 5.538 1.00 98.44 106 VAL A N 1
ATOM 817 C CA . VAL A 1 106 ? 2.457 0.035 5.271 1.00 98.44 106 VAL A CA 1
ATOM 818 C C . VAL A 1 106 ? 2.503 -0.201 3.764 1.00 98.44 106 VAL A C 1
ATOM 820 O O . VAL A 1 106 ? 1.494 -0.548 3.155 1.00 98.44 106 VAL A O 1
ATOM 823 N N . LEU A 1 107 ? 3.677 -0.040 3.158 1.00 97.88 107 LEU A N 1
ATOM 824 C CA . LEU A 1 107 ? 3.870 -0.259 1.727 1.00 97.88 107 LEU A CA 1
ATOM 825 C C . LEU A 1 107 ? 4.324 -1.704 1.472 1.00 97.88 107 LEU A C 1
ATOM 827 O O . LEU A 1 107 ? 5.478 -2.060 1.709 1.00 97.88 107 LEU A O 1
ATOM 831 N N . THR A 1 108 ? 3.400 -2.555 1.030 1.00 98.12 108 THR A N 1
ATOM 832 C CA . THR A 1 108 ? 3.625 -4.003 0.884 1.00 98.12 108 THR A CA 1
ATOM 833 C C . THR A 1 108 ? 4.145 -4.393 -0.501 1.00 98.12 108 THR A C 1
ATOM 835 O O . THR A 1 108 ? 3.857 -3.737 -1.502 1.00 98.12 108 THR A O 1
ATOM 838 N N . GLY A 1 109 ? 4.906 -5.490 -0.570 1.00 97.06 109 GLY A N 1
ATOM 839 C CA . GLY A 1 109 ? 5.383 -6.076 -1.824 1.00 97.06 109 GLY A CA 1
ATOM 840 C C . GLY A 1 109 ? 5.138 -7.578 -1.858 1.00 97.06 109 GLY A C 1
ATOM 841 O O . GLY A 1 109 ? 6.015 -8.358 -1.485 1.00 97.06 109 GLY A O 1
ATOM 842 N N . TRP A 1 110 ? 3.946 -7.984 -2.293 1.00 95.50 110 TRP A N 1
ATOM 843 C CA . TRP A 1 110 ? 3.539 -9.391 -2.323 1.00 95.50 110 TRP A CA 1
ATOM 844 C C . TRP A 1 110 ? 4.339 -10.188 -3.348 1.00 95.50 110 TRP A C 1
ATOM 846 O O . TRP A 1 110 ? 4.830 -9.632 -4.329 1.00 95.50 110 TRP A O 1
ATOM 856 N N . GLN A 1 111 ? 4.500 -11.491 -3.105 1.00 92.25 111 GLN A N 1
ATOM 857 C CA . GLN A 1 111 ? 5.342 -12.353 -3.943 1.00 92.25 111 GLN A CA 1
ATOM 858 C C . GLN A 1 111 ? 4.631 -13.610 -4.463 1.00 92.25 111 GLN A C 1
ATOM 860 O O . GLN A 1 111 ? 5.044 -14.156 -5.486 1.00 92.25 111 GLN A O 1
ATOM 865 N N . ARG A 1 112 ? 3.589 -14.079 -3.766 1.00 90.75 112 ARG A N 1
ATOM 866 C CA . ARG A 1 112 ? 2.760 -15.236 -4.133 1.00 90.75 112 ARG A CA 1
ATOM 867 C C . ARG A 1 112 ? 1.338 -15.030 -3.616 1.00 90.75 112 ARG A C 1
ATOM 869 O O . ARG A 1 112 ? 1.159 -14.354 -2.605 1.00 90.75 112 ARG A O 1
ATOM 876 N N . TYR A 1 113 ? 0.367 -15.646 -4.286 1.00 86.50 113 TYR A N 1
ATOM 877 C CA . TYR A 1 113 ? -1.042 -15.653 -3.868 1.00 86.50 113 TYR A CA 1
ATOM 878 C C . TYR A 1 113 ? -1.373 -16.815 -2.929 1.00 86.50 113 TYR A C 1
ATOM 880 O O . TYR A 1 113 ? -2.220 -16.689 -2.051 1.00 86.50 113 TYR A O 1
ATOM 888 N N . ASP A 1 114 ? -0.662 -17.929 -3.078 1.00 87.62 114 ASP A N 1
ATOM 889 C CA . ASP A 1 114 ? -0.705 -19.070 -2.174 1.00 87.62 114 ASP A CA 1
ATOM 890 C C . ASP A 1 114 ? 0.668 -19.764 -2.150 1.00 87.62 114 ASP A C 1
ATOM 892 O O . ASP A 1 114 ? 1.591 -19.388 -2.877 1.00 87.62 114 ASP A O 1
ATOM 896 N N . HIS A 1 115 ? 0.826 -20.764 -1.283 1.00 85.69 115 HIS A N 1
ATOM 897 C CA . HIS A 1 115 ? 2.104 -21.445 -1.073 1.00 85.69 115 HIS A CA 1
ATOM 898 C C . HIS A 1 115 ? 2.636 -22.183 -2.318 1.00 85.69 115 HIS A C 1
ATOM 900 O O . HIS A 1 115 ? 3.849 -22.298 -2.488 1.00 85.69 115 HIS A O 1
ATOM 906 N N . PHE A 1 116 ? 1.745 -22.669 -3.182 1.00 87.62 116 PHE A N 1
ATOM 907 C CA . PHE A 1 116 ? 2.063 -23.475 -4.363 1.00 87.62 116 PHE A CA 1
ATOM 908 C C . PHE A 1 116 ? 2.042 -22.666 -5.667 1.00 87.62 116 PHE A C 1
ATOM 910 O O . PHE A 1 116 ? 2.548 -23.130 -6.689 1.00 87.62 116 PHE A O 1
ATOM 917 N N . SER A 1 117 ? 1.499 -21.451 -5.635 1.00 86.62 117 SER A N 1
ATOM 918 C CA . SER A 1 117 ? 1.486 -20.518 -6.754 1.00 86.62 117 SER A CA 1
ATOM 919 C C . SER A 1 117 ? 2.891 -20.102 -7.182 1.00 86.62 117 SER A C 1
ATOM 921 O O . SER A 1 117 ? 3.820 -19.997 -6.372 1.00 86.62 117 SER A O 1
ATOM 923 N N . VAL A 1 118 ? 3.039 -19.809 -8.475 1.00 90.12 118 VAL A N 1
ATOM 924 C CA . VAL A 1 118 ? 4.253 -19.202 -9.035 1.00 90.12 118 VAL A CA 1
ATOM 925 C C . VAL A 1 118 ? 4.544 -17.839 -8.396 1.00 90.12 118 VAL A C 1
ATOM 927 O O . VAL A 1 118 ? 3.707 -17.248 -7.713 1.00 90.12 118 VAL A O 1
ATOM 930 N N . LEU A 1 119 ? 5.772 -17.358 -8.585 1.00 89.62 119 LEU A N 1
ATOM 931 C CA . LEU A 1 119 ? 6.131 -16.003 -8.185 1.00 89.62 119 LEU A CA 1
ATOM 932 C C . LEU A 1 119 ? 5.408 -14.996 -9.089 1.00 89.62 119 LEU A C 1
ATOM 934 O O . LEU A 1 119 ? 5.387 -15.177 -10.308 1.00 89.62 119 LEU A O 1
ATOM 938 N N . CYS A 1 120 ? 4.887 -13.923 -8.496 1.00 91.94 120 CYS A N 1
ATOM 939 C CA . CYS A 1 120 ? 4.618 -12.692 -9.237 1.00 91.94 120 CYS A CA 1
ATOM 940 C C . CYS A 1 120 ? 5.927 -11.894 -9.422 1.00 91.94 120 CYS A C 1
ATOM 942 O O . CYS A 1 120 ? 7.023 -12.453 -9.290 1.00 91.94 120 CYS A O 1
ATOM 944 N N . GLU A 1 121 ? 5.837 -10.599 -9.715 1.00 93.19 121 GLU A N 1
ATOM 945 C CA . GLU A 1 121 ? 6.953 -9.759 -10.144 1.00 93.19 121 GLU A CA 1
ATOM 946 C C . GLU A 1 121 ? 8.159 -9.895 -9.206 1.00 93.19 121 GLU A C 1
ATOM 948 O O . GLU A 1 121 ? 8.038 -9.859 -7.969 1.00 93.19 121 GLU A O 1
ATOM 953 N N . LEU A 1 122 ? 9.349 -10.037 -9.793 1.00 94.31 122 LEU A N 1
ATOM 954 C CA . LEU A 1 122 ? 10.597 -10.045 -9.036 1.00 94.31 122 LEU A CA 1
ATOM 955 C C . LEU A 1 122 ? 10.839 -8.666 -8.414 1.00 94.31 122 LEU A C 1
ATOM 957 O O . LEU A 1 122 ? 10.485 -7.641 -8.993 1.00 94.31 122 LEU A O 1
ATOM 961 N N . LEU A 1 123 ? 11.502 -8.628 -7.254 1.00 95.19 123 LEU A N 1
ATOM 962 C CA . LEU A 1 123 ? 11.773 -7.370 -6.554 1.00 95.19 123 LEU A CA 1
ATOM 963 C C . LEU A 1 123 ? 12.447 -6.303 -7.442 1.00 95.19 123 LEU A C 1
ATOM 965 O O . LEU A 1 123 ? 11.932 -5.189 -7.440 1.00 95.19 123 LEU A O 1
ATOM 969 N N . PRO A 1 124 ? 13.501 -6.598 -8.237 1.00 94.31 124 PRO A N 1
ATOM 970 C CA . PRO A 1 124 ? 14.128 -5.594 -9.103 1.00 94.31 124 PRO A CA 1
ATOM 971 C C . PRO A 1 124 ? 13.167 -4.935 -10.098 1.00 94.31 124 PRO A C 1
ATOM 973 O O . PRO A 1 124 ? 13.266 -3.741 -10.358 1.00 94.31 124 PRO A O 1
ATOM 976 N N . VAL A 1 125 ? 12.191 -5.699 -10.599 1.00 93.38 125 VAL A N 1
ATOM 977 C CA . VAL A 1 125 ? 11.156 -5.218 -11.527 1.00 93.38 125 VAL A CA 1
ATOM 978 C C . VAL A 1 125 ? 10.147 -4.312 -10.806 1.00 93.38 125 VAL A C 1
ATOM 980 O O . VAL A 1 125 ? 9.537 -3.429 -11.405 1.00 93.38 125 VAL A O 1
ATOM 983 N N . GLY A 1 126 ? 9.970 -4.502 -9.498 1.00 95.12 126 GLY A N 1
ATOM 984 C CA . GLY A 1 126 ? 9.117 -3.672 -8.647 1.00 95.12 126 GLY A CA 1
ATOM 985 C C . GLY A 1 126 ? 9.778 -2.397 -8.118 1.00 95.12 126 GLY A C 1
ATOM 986 O O . GLY A 1 126 ? 9.072 -1.570 -7.547 1.00 95.12 126 GLY A O 1
ATOM 987 N N . ILE A 1 127 ? 11.095 -2.203 -8.276 1.00 96.06 127 ILE A N 1
ATOM 988 C CA . ILE A 1 127 ? 11.812 -1.048 -7.698 1.00 96.06 127 ILE A CA 1
ATOM 989 C C . ILE A 1 127 ? 11.312 0.302 -8.245 1.00 96.06 127 ILE A C 1
ATOM 991 O O . ILE A 1 127 ? 11.091 1.199 -7.429 1.00 96.06 127 ILE A O 1
ATOM 995 N N . PRO A 1 128 ? 11.071 0.482 -9.559 1.00 95.44 128 PRO A N 1
ATOM 996 C CA . PRO A 1 128 ? 10.501 1.735 -10.050 1.00 95.44 128 PRO A CA 1
ATOM 997 C C . PRO A 1 128 ? 9.141 2.050 -9.416 1.00 95.44 128 PRO A C 1
ATOM 999 O O . PRO A 1 128 ? 8.926 3.158 -8.927 1.00 95.44 128 PRO A O 1
ATOM 1002 N N . SER A 1 129 ? 8.267 1.044 -9.311 1.00 97.06 129 SER A N 1
ATOM 1003 C CA . SER A 1 129 ? 6.977 1.174 -8.626 1.00 97.06 129 SER A CA 1
ATOM 1004 C C . SER A 1 129 ? 7.135 1.513 -7.141 1.00 97.06 129 SER A C 1
ATOM 1006 O O . SER A 1 129 ? 6.440 2.390 -6.632 1.00 97.06 129 SER A O 1
ATOM 1008 N N . LEU A 1 130 ? 8.089 0.882 -6.445 1.00 97.81 130 LEU A N 1
ATOM 1009 C CA . LEU A 1 130 ? 8.421 1.195 -5.052 1.00 97.81 130 LEU A CA 1
ATOM 1010 C C . LEU A 1 130 ? 8.801 2.667 -4.888 1.00 97.81 130 LEU A C 1
ATOM 1012 O O . LEU A 1 130 ? 8.273 3.334 -4.000 1.00 97.81 130 LEU A O 1
ATOM 1016 N N . ALA A 1 131 ? 9.694 3.174 -5.740 1.00 97.56 131 ALA A N 1
ATOM 1017 C CA . ALA A 1 131 ? 10.143 4.559 -5.687 1.00 97.56 131 ALA A CA 1
ATOM 1018 C C . ALA A 1 131 ? 8.988 5.535 -5.956 1.00 97.56 131 ALA A C 1
ATOM 1020 O O . ALA A 1 131 ? 8.803 6.475 -5.184 1.00 97.56 131 ALA A O 1
ATOM 1021 N N . VAL A 1 132 ? 8.167 5.272 -6.979 1.00 97.94 132 VAL A N 1
ATOM 1022 C CA . VAL A 1 132 ? 6.963 6.062 -7.288 1.00 97.94 132 VAL A CA 1
ATOM 1023 C C . VAL A 1 132 ? 6.000 6.085 -6.108 1.00 97.94 132 V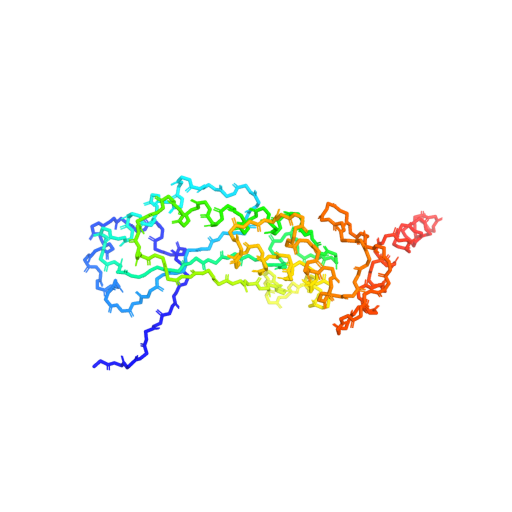AL A C 1
ATOM 1025 O O . VAL A 1 132 ? 5.623 7.162 -5.645 1.00 97.94 132 VAL A O 1
ATOM 1028 N N . CYS A 1 133 ? 5.626 4.918 -5.582 1.00 98.44 133 CYS A N 1
ATOM 1029 C CA . CYS A 1 133 ? 4.663 4.812 -4.489 1.00 98.44 133 CYS A CA 1
ATOM 1030 C C . CYS A 1 133 ? 5.182 5.495 -3.222 1.00 98.44 133 CYS A C 1
ATOM 1032 O O . CYS A 1 133 ? 4.478 6.310 -2.631 1.00 98.44 133 CYS A O 1
ATOM 1034 N N . LEU A 1 134 ? 6.429 5.219 -2.831 1.00 98.31 134 LEU A N 1
ATOM 1035 C CA . LEU A 1 134 ? 7.028 5.792 -1.629 1.00 98.31 134 LEU A CA 1
ATOM 1036 C C . LEU A 1 134 ? 7.142 7.316 -1.720 1.00 98.31 134 LEU A C 1
ATOM 1038 O O . LEU A 1 134 ? 6.744 8.012 -0.788 1.00 98.31 134 LEU A O 1
ATOM 1042 N N . GLN A 1 135 ? 7.652 7.847 -2.834 1.00 98.19 135 GLN A N 1
ATOM 1043 C CA . GLN A 1 135 ? 7.780 9.295 -3.004 1.00 98.19 135 GLN A CA 1
ATOM 1044 C C . GLN A 1 135 ? 6.410 9.980 -3.074 1.00 98.19 135 GLN A C 1
ATOM 1046 O O . GLN A 1 135 ? 6.246 11.061 -2.512 1.00 98.19 135 GLN A O 1
ATOM 1051 N N . SER A 1 136 ? 5.408 9.325 -3.667 1.00 98.25 136 SER A N 1
ATOM 1052 C CA . SER A 1 136 ? 4.033 9.834 -3.679 1.00 98.25 136 SER A CA 1
ATOM 1053 C C . SER A 1 136 ? 3.439 9.921 -2.277 1.00 98.25 136 SER A C 1
ATOM 1055 O O . SER A 1 136 ? 2.843 10.936 -1.926 1.00 98.25 136 SER A O 1
ATOM 1057 N N . LEU A 1 137 ? 3.636 8.892 -1.446 1.00 98.06 137 LEU A N 1
ATOM 1058 C CA . LEU A 1 137 ? 3.186 8.896 -0.052 1.00 98.06 137 LEU A CA 1
ATOM 1059 C C . LEU A 1 137 ? 3.881 9.990 0.773 1.00 98.06 137 LEU A C 1
ATOM 1061 O O . LEU A 1 137 ? 3.219 10.677 1.546 1.00 98.06 137 LEU A O 1
ATOM 1065 N N . LEU A 1 138 ? 5.193 10.182 0.592 1.00 97.31 138 LEU A N 1
ATOM 1066 C CA . LEU A 1 138 ? 5.971 11.199 1.312 1.00 97.31 138 LEU A CA 1
ATOM 1067 C C . LEU A 1 138 ? 5.593 12.636 0.927 1.00 97.31 138 LEU A C 1
ATOM 1069 O O . LEU A 1 138 ? 5.696 13.538 1.757 1.00 97.31 138 LEU A O 1
ATOM 1073 N N . HIS A 1 139 ? 5.176 12.855 -0.321 1.00 97.69 139 HIS A N 1
ATOM 1074 C CA . HIS A 1 139 ? 4.866 14.182 -0.857 1.00 97.69 139 HIS A CA 1
ATOM 1075 C C . HIS A 1 139 ? 3.364 14.475 -0.989 1.00 97.69 139 HIS A C 1
ATOM 1077 O O . HIS A 1 139 ? 2.995 15.569 -1.409 1.00 97.69 139 HIS A O 1
ATOM 1083 N N . GLY A 1 140 ? 2.496 13.536 -0.602 1.00 96.69 140 GLY A N 1
ATOM 1084 C CA . GLY A 1 140 ? 1.042 13.704 -0.677 1.00 96.69 140 GLY A CA 1
ATOM 1085 C C . GLY A 1 140 ? 0.468 13.611 -2.098 1.00 96.69 140 GLY A C 1
ATOM 1086 O O . GLY A 1 140 ? -0.657 14.045 -2.330 1.00 96.69 140 GLY A O 1
ATOM 1087 N N . GLY A 1 141 ? 1.219 13.054 -3.048 1.00 96.88 141 GLY A N 1
ATOM 1088 C CA . GLY A 1 141 ? 0.834 12.915 -4.451 1.00 96.88 141 GLY A CA 1
ATOM 1089 C C . GLY A 1 141 ? 2.0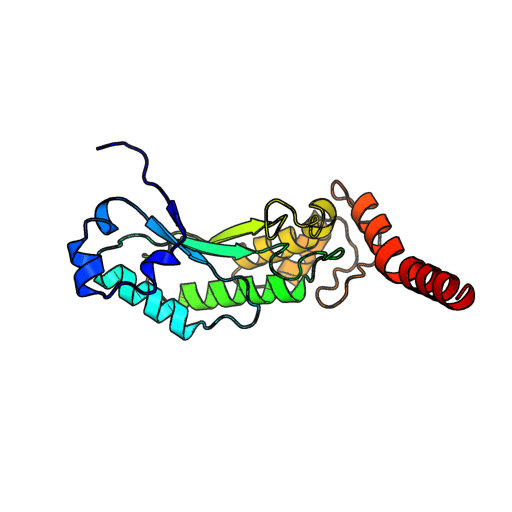41 12.753 -5.377 1.00 96.88 141 GLY A C 1
ATOM 1090 O O . GLY A 1 141 ? 3.187 12.869 -4.948 1.00 96.88 141 GLY A O 1
ATOM 1091 N N . PHE A 1 142 ? 1.776 12.497 -6.657 1.00 96.81 142 PHE A N 1
ATOM 1092 C CA . PHE A 1 142 ? 2.804 12.332 -7.686 1.00 96.81 142 PHE A CA 1
ATOM 1093 C C . PHE A 1 142 ? 2.776 13.513 -8.656 1.00 96.81 142 PHE A C 1
ATOM 1095 O O . PHE A 1 142 ? 1.942 13.569 -9.556 1.00 96.81 142 PHE A O 1
ATOM 1102 N N . THR A 1 143 ? 3.645 14.493 -8.417 1.00 96.81 143 THR A N 1
ATOM 1103 C CA . THR A 1 143 ? 3.830 15.673 -9.277 1.00 96.81 143 THR A CA 1
ATOM 1104 C C . THR A 1 143 ? 5.077 15.519 -10.149 1.00 96.81 143 THR A C 1
ATOM 1106 O O . THR A 1 143 ? 5.890 14.627 -9.910 1.00 96.81 143 THR A O 1
ATOM 1109 N N . GLU A 1 144 ? 5.285 16.426 -11.107 1.00 95.75 144 GLU A N 1
ATOM 1110 C CA . GLU A 1 144 ? 6.505 16.442 -11.934 1.00 95.75 144 GLU A CA 1
ATOM 1111 C C . GLU A 1 144 ? 7.794 16.543 -11.099 1.00 95.75 144 GLU A C 1
ATOM 1113 O O . GLU A 1 144 ? 8.762 15.839 -11.367 1.00 95.75 144 GLU A O 1
ATOM 1118 N N . ASP A 1 145 ? 7.796 17.326 -10.013 1.00 97.12 145 ASP A N 1
ATOM 1119 C CA . ASP A 1 145 ? 8.947 17.397 -9.099 1.00 97.12 145 ASP A CA 1
ATOM 1120 C C . ASP A 1 145 ? 9.222 16.053 -8.406 1.00 97.12 145 ASP A C 1
ATOM 1122 O O . ASP A 1 145 ? 10.370 15.693 -8.132 1.00 97.12 145 ASP A O 1
ATOM 1126 N N . VAL A 1 146 ? 8.163 15.302 -8.089 1.00 97.31 146 VAL A N 1
ATOM 1127 C CA . VAL A 1 146 ? 8.269 13.965 -7.497 1.00 97.31 146 VAL A CA 1
ATOM 1128 C C . VAL A 1 146 ? 8.771 12.965 -8.540 1.00 97.31 146 VAL A C 1
ATOM 1130 O O . VAL A 1 146 ? 9.664 12.177 -8.226 1.00 97.31 146 VAL A O 1
ATOM 1133 N N . LYS A 1 147 ? 8.272 13.036 -9.781 1.00 96.31 147 LYS A N 1
ATOM 1134 C CA . LYS A 1 147 ? 8.757 12.239 -10.917 1.00 96.31 147 LYS A CA 1
ATOM 1135 C C . LYS A 1 147 ? 10.255 12.460 -11.142 1.00 96.31 147 LYS A C 1
ATOM 1137 O O . LYS A 1 147 ? 11.008 11.490 -11.115 1.00 96.31 147 LYS A O 1
ATOM 1142 N N . ALA A 1 148 ? 10.704 13.713 -11.219 1.00 95.94 148 ALA A N 1
ATOM 1143 C CA . ALA A 1 148 ? 12.114 14.057 -11.412 1.00 95.94 148 ALA A CA 1
ATOM 1144 C C . ALA A 1 148 ? 13.022 13.519 -10.288 1.00 95.94 148 ALA A C 1
ATOM 1146 O O . ALA A 1 148 ? 14.144 13.070 -10.534 1.00 95.94 148 ALA A O 1
ATOM 1147 N N . LYS A 1 149 ? 12.546 13.507 -9.034 1.00 96.50 149 LYS A N 1
ATOM 1148 C CA . LYS A 1 149 ? 13.277 12.873 -7.922 1.00 96.50 149 LYS A CA 1
ATOM 1149 C C . LYS A 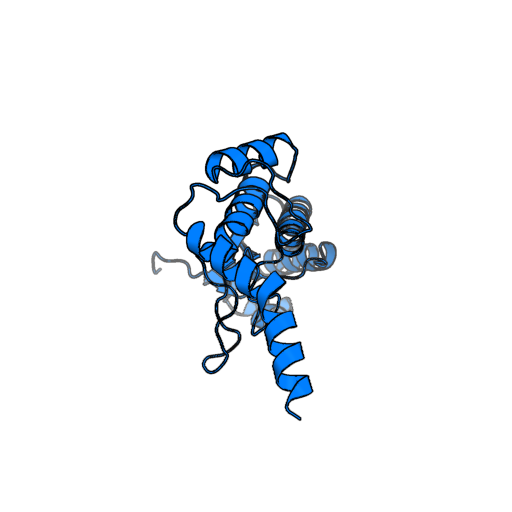1 149 ? 13.395 11.366 -8.102 1.00 96.50 149 LYS A C 1
ATOM 1151 O O . LYS A 1 149 ? 14.469 10.821 -7.866 1.00 96.50 149 LYS A O 1
ATOM 1156 N N . VAL A 1 150 ? 12.307 10.699 -8.491 1.00 96.25 150 VAL A N 1
ATOM 1157 C CA . VAL A 1 150 ? 12.310 9.253 -8.752 1.00 96.25 150 VAL A CA 1
ATOM 1158 C C . VAL A 1 150 ? 13.283 8.920 -9.881 1.00 96.25 150 VAL A C 1
ATOM 1160 O O . VAL A 1 150 ? 14.118 8.037 -9.709 1.00 96.25 150 VAL A O 1
ATOM 1163 N N . GLU A 1 151 ? 13.235 9.656 -10.988 1.00 95.00 151 GLU A N 1
ATOM 1164 C CA . GLU A 1 151 ? 14.161 9.514 -12.119 1.00 95.00 151 GLU A CA 1
ATOM 1165 C C . GLU A 1 151 ? 15.618 9.648 -11.677 1.00 95.00 151 GLU A C 1
ATOM 1167 O O . GLU A 1 151 ? 16.435 8.773 -11.962 1.00 95.00 151 GLU A O 1
ATOM 1172 N N . ASN A 1 152 ? 15.926 10.674 -10.881 1.00 95.25 152 ASN A N 1
ATOM 1173 C CA . ASN A 1 152 ? 17.262 10.882 -10.335 1.00 95.25 152 ASN A CA 1
ATOM 1174 C C . ASN A 1 152 ? 17.705 9.749 -9.389 1.00 95.25 152 ASN A C 1
ATOM 1176 O O . ASN A 1 152 ? 18.837 9.283 -9.476 1.00 95.25 152 ASN A O 1
ATOM 1180 N N . PHE A 1 153 ? 16.827 9.266 -8.501 1.00 94.88 153 PHE A N 1
ATOM 1181 C CA . PHE A 1 153 ? 17.155 8.153 -7.600 1.00 94.88 153 PHE A CA 1
ATOM 1182 C C . PHE A 1 153 ? 17.395 6.838 -8.341 1.00 94.88 153 PHE A C 1
ATOM 1184 O O . PHE A 1 153 ? 18.227 6.035 -7.918 1.00 94.88 153 PHE A O 1
ATOM 1191 N N . LEU A 1 154 ? 16.653 6.605 -9.422 1.00 94.44 154 LEU A N 1
ATOM 1192 C CA . LEU A 1 154 ? 16.752 5.386 -10.216 1.00 94.44 154 LEU A CA 1
ATOM 1193 C C . LEU A 1 154 ? 17.805 5.486 -11.327 1.00 94.44 154 LEU A C 1
ATOM 1195 O O . LEU A 1 154 ? 18.164 4.462 -11.905 1.00 94.44 154 LEU A O 1
ATOM 1199 N N . GLY A 1 155 ? 18.294 6.687 -11.639 1.00 93.62 155 GLY A N 1
ATOM 1200 C CA . GLY A 1 155 ? 19.160 6.944 -12.789 1.00 93.62 155 GLY A CA 1
ATOM 1201 C C . GLY A 1 155 ? 18.480 6.643 -14.125 1.00 93.62 155 GLY A C 1
ATOM 1202 O O . GLY A 1 155 ? 19.127 6.113 -15.023 1.00 93.62 155 GLY A O 1
ATOM 1203 N N . ILE A 1 156 ? 17.178 6.917 -14.239 1.00 89.94 156 ILE A N 1
ATOM 1204 C CA . ILE A 1 156 ? 16.373 6.715 -15.457 1.00 89.94 156 ILE A CA 1
ATOM 1205 C C . ILE A 1 156 ? 16.100 8.084 -16.088 1.00 89.94 156 ILE A C 1
ATOM 1207 O O . ILE A 1 156 ? 15.830 9.040 -15.368 1.00 89.94 156 ILE A O 1
ATOM 1211 N N . SER A 1 157 ? 16.171 8.189 -17.417 1.00 85.44 157 SER A N 1
ATOM 1212 C CA . SER A 1 157 ? 16.006 9.471 -18.124 1.00 85.44 157 SER A CA 1
ATOM 1213 C C . SER A 1 157 ? 14.551 9.861 -18.376 1.00 85.44 157 SER A C 1
ATOM 1215 O O . SER A 1 157 ? 14.254 11.049 -18.424 1.00 85.44 157 SER A O 1
ATOM 1217 N N . ASN A 1 158 ? 13.664 8.879 -18.549 1.00 86.06 158 ASN A N 1
ATOM 1218 C CA . ASN A 1 158 ? 12.226 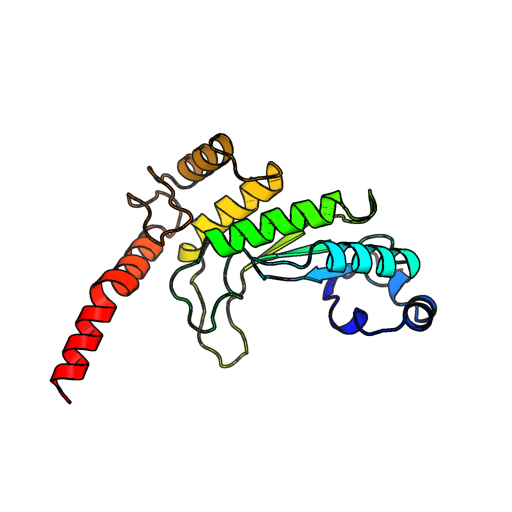9.106 -18.638 1.00 86.06 158 ASN A CA 1
ATOM 1219 C C . ASN A 1 158 ? 11.468 7.949 -17.982 1.00 86.06 158 ASN A C 1
ATOM 1221 O O . ASN A 1 158 ? 11.523 6.802 -18.443 1.00 86.06 158 ASN A O 1
ATOM 1225 N N . LEU A 1 159 ? 10.776 8.251 -16.887 1.00 87.19 159 LEU A N 1
ATOM 1226 C CA . LEU A 1 159 ? 9.892 7.317 -16.207 1.00 87.19 159 LEU A CA 1
ATOM 1227 C C . LEU A 1 159 ? 8.479 7.396 -16.795 1.00 87.19 159 LEU A C 1
ATOM 1229 O O . LEU A 1 159 ? 7.752 8.364 -16.561 1.00 87.19 159 LEU A O 1
ATOM 1233 N N . GLU A 1 160 ? 8.067 6.327 -17.470 1.00 86.50 160 GLU A N 1
ATOM 1234 C CA . GLU A 1 160 ? 6.675 6.119 -17.865 1.00 86.50 160 GLU A CA 1
ATOM 1235 C C . GLU A 1 160 ? 5.943 5.294 -16.804 1.00 86.50 160 GLU A C 1
ATOM 1237 O O . GLU A 1 160 ? 6.409 4.242 -16.368 1.00 86.50 160 GLU A O 1
ATOM 1242 N N . VAL A 1 161 ? 4.798 5.802 -16.347 1.00 85.25 161 VAL A N 1
ATOM 1243 C CA . VAL A 1 161 ? 3.976 5.148 -15.313 1.00 85.25 161 VAL A CA 1
ATOM 1244 C C . VAL A 1 161 ? 2.913 4.239 -15.939 1.00 85.25 161 VAL A C 1
ATOM 1246 O O . VAL A 1 161 ? 2.521 3.242 -15.328 1.00 85.25 161 VAL A O 1
ATOM 1249 N N . THR A 1 162 ? 2.455 4.584 -17.144 1.00 81.81 162 THR A N 1
ATOM 1250 C CA . THR A 1 162 ? 1.416 3.870 -17.902 1.00 81.81 162 THR A CA 1
ATOM 1251 C C . THR A 1 162 ? 1.974 2.714 -18.725 1.00 81.81 162 THR A C 1
ATOM 1253 O O . THR A 1 162 ? 1.257 1.750 -18.981 1.00 81.81 162 THR A O 1
ATOM 1256 N N . ASP A 1 163 ? 3.252 2.785 -19.096 1.00 72.75 163 ASP A N 1
ATOM 1257 C CA . ASP A 1 163 ? 3.915 1.778 -19.916 1.00 72.75 163 ASP A CA 1
ATOM 1258 C C . ASP A 1 163 ? 4.953 0.994 -19.111 1.00 72.75 163 ASP A C 1
ATOM 1260 O O . ASP A 1 163 ? 5.578 1.490 -18.177 1.00 72.75 163 ASP A O 1
ATOM 1264 N N . PHE A 1 164 ? 5.181 -0.260 -19.506 1.00 69.88 164 PHE A N 1
ATOM 1265 C CA . PHE A 1 164 ? 6.214 -1.103 -18.895 1.00 69.88 164 PHE A CA 1
ATOM 1266 C C . PHE A 1 164 ? 7.635 -0.788 -19.394 1.00 69.88 164 PHE A C 1
ATOM 1268 O O . PHE A 1 164 ? 8.592 -1.488 -19.049 1.00 69.88 164 PHE A O 1
ATOM 1275 N N . THR A 1 165 ? 7.773 0.228 -20.244 1.00 61.16 165 THR A N 1
ATOM 1276 C CA . THR A 1 165 ? 9.025 0.638 -20.875 1.00 61.16 165 THR A CA 1
ATOM 1277 C C . THR A 1 165 ? 9.472 1.979 -20.317 1.00 61.16 165 THR A C 1
ATOM 1279 O O . THR A 1 165 ? 8.845 2.999 -20.574 1.00 61.16 165 THR A O 1
ATOM 1282 N N . SER A 1 166 ? 10.588 1.986 -19.595 1.00 64.19 166 SER A N 1
ATOM 1283 C CA . SER A 1 166 ? 11.348 3.206 -19.320 1.00 64.19 166 SER A CA 1
ATOM 1284 C C . SER A 1 166 ? 12.483 3.340 -20.331 1.00 64.19 166 SER A C 1
ATOM 1286 O O . SER A 1 166 ? 13.142 2.345 -20.651 1.00 64.19 166 SER A O 1
ATOM 1288 N N . GLU A 1 167 ? 12.753 4.552 -20.815 1.00 61.06 167 GLU A N 1
ATOM 1289 C CA . GLU A 1 167 ? 13.901 4.783 -21.694 1.00 61.06 167 GLU A CA 1
ATOM 1290 C C . GLU A 1 167 ? 15.210 4.791 -20.886 1.00 61.06 167 GLU A C 1
ATOM 1292 O O . GLU A 1 167 ? 15.422 5.628 -20.005 1.00 61.06 167 GLU A O 1
ATOM 1297 N N . GLY A 1 168 ? 16.098 3.850 -21.220 1.00 59.88 168 GLY A N 1
ATOM 1298 C CA . GLY A 1 168 ? 17.449 3.738 -20.667 1.00 59.88 168 GLY A CA 1
ATOM 1299 C C . GLY A 1 168 ? 17.593 2.696 -19.545 1.00 59.88 168 GLY A C 1
ATOM 1300 O O . GLY A 1 168 ? 16.665 2.481 -18.761 1.00 59.88 168 GLY A O 1
ATOM 1301 N N . PRO A 1 169 ? 18.757 2.022 -19.446 1.00 64.88 169 PRO A N 1
ATOM 1302 C CA . PRO A 1 169 ? 19.052 1.156 -18.315 1.00 64.88 169 PRO A CA 1
ATOM 1303 C C . PRO A 1 169 ? 19.260 2.047 -17.087 1.00 64.88 169 PRO A C 1
ATOM 1305 O O . PRO A 1 169 ? 20.249 2.773 -17.007 1.00 64.88 169 PRO A O 1
ATOM 1308 N N . GLY A 1 170 ? 18.311 2.030 -16.147 1.00 83.12 170 GLY A N 1
ATOM 1309 C CA . GLY A 1 170 ? 18.479 2.721 -14.867 1.00 83.12 170 GLY A CA 1
ATOM 1310 C C . GLY A 1 170 ? 19.780 2.309 -14.163 1.00 83.12 170 GLY A C 1
ATOM 1311 O O . GLY A 1 170 ? 20.344 1.250 -14.441 1.00 83.12 170 GLY A O 1
ATOM 1312 N N . SER A 1 171 ? 20.253 3.103 -13.208 1.00 92.31 171 SER A N 1
ATOM 1313 C CA . SER A 1 171 ? 21.476 2.813 -12.442 1.00 92.31 171 SER A CA 1
ATOM 1314 C C . SER A 1 171 ? 21.213 2.203 -11.058 1.00 92.31 171 SER A C 1
ATOM 1316 O O . SER A 1 171 ? 22.127 2.107 -10.239 1.00 92.31 171 SER A O 1
ATOM 1318 N N . PHE A 1 172 ? 19.968 1.828 -10.753 1.00 93.19 172 PHE A N 1
ATOM 1319 C CA . PHE A 1 172 ? 19.602 1.221 -9.473 1.00 93.19 172 PHE A CA 1
ATOM 1320 C C . PHE A 1 172 ? 19.965 -0.278 -9.409 1.00 93.19 172 PHE A C 1
ATOM 1322 O O . PHE A 1 172 ? 19.992 -0.957 -10.438 1.00 93.19 172 PHE A O 1
ATOM 1329 N N . PRO A 1 173 ? 20.198 -0.851 -8.210 1.00 94.44 173 PRO A N 1
ATOM 1330 C CA . PRO A 1 173 ? 20.503 -2.273 -8.070 1.00 94.44 173 PRO A CA 1
ATOM 1331 C C . PRO A 1 173 ? 19.419 -3.178 -8.674 1.00 94.44 173 PRO A C 1
ATOM 1333 O O . PRO A 1 173 ? 18.277 -3.188 -8.219 1.00 94.44 173 PRO A O 1
ATOM 1336 N N . GLY A 1 174 ? 19.798 -3.975 -9.676 1.00 93.31 174 GLY A N 1
ATOM 1337 C CA . GLY A 1 174 ? 18.890 -4.886 -10.376 1.00 93.31 174 GLY A CA 1
ATOM 1338 C C . GLY A 1 174 ? 18.196 -4.292 -11.608 1.00 93.31 174 GLY A C 1
ATOM 1339 O O . GLY A 1 174 ? 17.318 -4.949 -12.168 1.00 93.31 174 GLY A O 1
ATOM 1340 N N . SER A 1 175 ? 18.601 -3.107 -12.073 1.00 93.19 175 SER A N 1
ATOM 1341 C CA . SER A 1 175 ? 18.133 -2.530 -13.339 1.00 93.19 175 SER A CA 1
ATOM 1342 C C . SER A 1 175 ? 18.391 -3.437 -14.549 1.00 93.19 175 SER A C 1
ATOM 1344 O O . SER A 1 175 ? 17.521 -3.557 -15.409 1.00 93.19 175 SER A O 1
ATOM 1346 N N . ASP A 1 176 ? 19.506 -4.174 -14.570 1.00 93.06 176 ASP A N 1
ATOM 1347 C CA . ASP A 1 176 ? 19.788 -5.185 -15.601 1.00 93.06 176 ASP A CA 1
ATOM 1348 C C . ASP A 1 176 ? 18.736 -6.307 -15.617 1.00 93.06 176 ASP A C 1
ATOM 1350 O O . ASP A 1 176 ? 18.334 -6.784 -16.678 1.00 93.06 176 ASP A O 1
ATOM 1354 N N . ILE A 1 177 ? 18.239 -6.716 -14.440 1.00 93.81 177 ILE A N 1
ATOM 1355 C CA . ILE A 1 177 ? 17.179 -7.729 -14.325 1.00 93.81 177 ILE A CA 1
ATOM 1356 C C . ILE A 1 177 ? 15.864 -7.166 -14.860 1.00 93.81 177 ILE A C 1
ATOM 1358 O O . ILE A 1 177 ? 15.178 -7.864 -15.603 1.00 93.81 177 ILE A O 1
ATOM 1362 N N . LEU A 1 178 ? 15.519 -5.917 -14.523 1.00 92.50 178 LEU A N 1
ATOM 1363 C CA . LEU A 1 178 ? 14.357 -5.249 -15.111 1.00 92.50 178 LEU A CA 1
ATOM 1364 C C . LEU A 1 178 ? 14.471 -5.230 -16.642 1.00 92.50 178 LEU A C 1
ATOM 1366 O O . LEU A 1 178 ? 13.547 -5.677 -17.312 1.00 92.50 178 LEU A O 1
ATOM 1370 N N . ALA A 1 179 ? 15.612 -4.805 -17.190 1.00 90.38 179 ALA A N 1
ATOM 1371 C CA . ALA A 1 179 ? 15.830 -4.745 -18.634 1.00 90.38 179 ALA A CA 1
ATOM 1372 C C . ALA A 1 179 ? 15.660 -6.117 -19.309 1.00 90.38 179 ALA A C 1
ATOM 1374 O O . ALA A 1 179 ? 14.965 -6.228 -20.321 1.00 90.38 179 ALA A O 1
ATOM 1375 N N . LEU A 1 180 ? 16.231 -7.178 -18.728 1.00 91.88 180 LEU A N 1
ATOM 1376 C CA . LEU A 1 180 ? 16.090 -8.545 -19.236 1.00 91.88 180 LEU A CA 1
ATOM 1377 C C . LEU A 1 180 ? 14.640 -9.041 -19.171 1.00 91.88 180 LEU A C 1
ATOM 1379 O O . LEU A 1 180 ? 14.145 -9.603 -20.149 1.00 91.88 180 LEU A O 1
ATOM 1383 N N . VAL A 1 181 ? 13.943 -8.827 -18.051 1.00 91.81 181 VAL A N 1
ATOM 1384 C CA . VAL A 1 181 ? 12.542 -9.250 -17.892 1.00 91.81 181 VAL A CA 1
ATOM 1385 C C . VAL A 1 181 ? 11.633 -8.490 -18.856 1.00 91.81 181 VAL A C 1
ATOM 1387 O O . VAL A 1 181 ? 10.784 -9.116 -19.494 1.00 91.81 181 VAL A O 1
ATOM 1390 N N . THR A 1 182 ? 11.830 -7.180 -19.019 1.00 89.69 182 THR A N 1
ATOM 1391 C CA . THR A 1 182 ? 11.113 -6.357 -20.004 1.00 89.69 182 THR A CA 1
ATOM 1392 C C . THR A 1 182 ? 11.371 -6.860 -21.418 1.00 89.69 182 THR A C 1
ATOM 1394 O O . THR A 1 182 ? 10.420 -7.079 -22.167 1.00 89.69 182 THR A O 1
ATOM 1397 N N . HIS A 1 183 ? 12.628 -7.148 -21.767 1.00 88.12 183 HIS A N 1
ATOM 1398 C CA . HIS A 1 183 ? 12.974 -7.654 -23.091 1.00 88.12 183 HIS A CA 1
ATOM 1399 C C . HIS A 1 183 ? 12.307 -9.003 -23.396 1.00 88.12 183 HIS A C 1
ATOM 1401 O O . HIS A 1 183 ? 11.685 -9.173 -24.447 1.00 88.12 183 HIS A O 1
ATOM 1407 N N . VAL A 1 184 ? 12.371 -9.949 -22.455 1.00 89.19 184 VAL A N 1
ATOM 1408 C CA . VAL A 1 184 ? 11.723 -11.259 -22.599 1.00 89.19 184 VAL A CA 1
ATOM 1409 C C . VAL A 1 184 ? 10.207 -11.109 -22.719 1.00 89.19 184 VAL A C 1
ATOM 1411 O O . VAL A 1 184 ? 9.600 -11.705 -23.608 1.00 89.19 184 VAL A O 1
ATOM 1414 N N . SER A 1 185 ? 9.602 -10.300 -21.850 1.00 87.81 185 SER A N 1
ATOM 1415 C CA . SER A 1 185 ? 8.147 -10.175 -21.742 1.00 87.81 185 SER A CA 1
ATOM 1416 C C . SER A 1 185 ? 7.516 -9.453 -22.932 1.00 87.81 185 SER A C 1
ATOM 1418 O O . SER A 1 185 ? 6.436 -9.855 -23.357 1.00 87.81 185 SER A O 1
ATOM 1420 N N . LEU A 1 186 ? 8.171 -8.418 -23.474 1.00 83.94 186 LEU A N 1
ATOM 1421 C CA . LEU A 1 186 ? 7.609 -7.575 -24.536 1.00 83.94 186 LEU A CA 1
ATOM 1422 C C . LEU A 1 186 ? 8.056 -7.967 -25.949 1.00 83.94 186 LEU A C 1
ATOM 1424 O O . LEU A 1 186 ? 7.301 -7.756 -26.895 1.00 83.94 186 LEU A O 1
ATOM 1428 N N . HIS A 1 187 ? 9.257 -8.530 -26.120 1.00 81.00 187 HIS A N 1
ATOM 1429 C CA . HIS A 1 187 ? 9.830 -8.749 -27.456 1.00 81.00 187 HIS A CA 1
ATOM 1430 C C . HIS A 1 187 ? 10.018 -10.225 -27.821 1.00 81.00 187 HIS A C 1
ATOM 1432 O O . HIS A 1 187 ? 9.847 -10.597 -28.983 1.00 81.00 187 HIS A O 1
ATOM 1438 N N . LEU A 1 188 ? 10.355 -11.083 -26.854 1.00 78.19 188 LEU A N 1
ATOM 1439 C CA . LEU A 1 188 ? 10.646 -12.492 -27.142 1.00 78.19 188 LEU A CA 1
ATOM 1440 C C . LEU A 1 188 ? 9.430 -13.402 -26.977 1.00 78.19 188 LEU A C 1
ATOM 1442 O O . LEU A 1 188 ? 9.286 -14.347 -27.748 1.00 78.19 188 LEU A O 1
ATOM 1446 N N . ARG A 1 189 ? 8.541 -13.121 -26.019 1.00 74.81 189 ARG A N 1
ATOM 1447 C CA . ARG A 1 189 ? 7.401 -13.998 -25.711 1.00 74.81 189 ARG A CA 1
ATOM 1448 C C . ARG A 1 189 ? 6.483 -14.220 -26.914 1.00 74.81 189 ARG A C 1
ATOM 1450 O O . ARG A 1 189 ? 6.239 -15.361 -27.278 1.00 74.81 189 ARG A O 1
ATOM 1457 N N . SER A 1 190 ? 6.093 -13.147 -27.603 1.00 70.56 190 SER A N 1
ATOM 1458 C CA . SER A 1 190 ? 5.266 -13.230 -28.816 1.00 70.56 190 SER A CA 1
ATOM 1459 C C . SER A 1 190 ? 5.951 -13.999 -29.949 1.00 70.56 190 SER A C 1
ATOM 1461 O O . SER A 1 190 ? 5.305 -14.775 -30.651 1.00 70.56 190 SER A O 1
ATOM 1463 N N . SER A 1 191 ? 7.267 -13.829 -30.107 1.00 71.06 191 SER A N 1
ATOM 1464 C CA . SER A 1 191 ? 8.059 -14.541 -31.114 1.00 71.06 191 SER A CA 1
ATOM 1465 C C . SER A 1 191 ? 8.114 -16.047 -30.833 1.00 71.06 191 SER A C 1
ATOM 1467 O O . SER A 1 191 ? 7.991 -16.850 -31.756 1.00 71.06 191 SER A O 1
ATOM 1469 N N . VAL A 1 192 ? 8.261 -16.433 -29.562 1.00 71.19 192 VAL A N 1
ATOM 1470 C CA . VAL A 1 192 ? 8.260 -17.836 -29.122 1.00 71.19 192 VAL A CA 1
ATOM 1471 C C . VAL A 1 192 ? 6.870 -18.453 -29.250 1.00 71.19 192 VAL A C 1
ATOM 1473 O O . VAL A 1 192 ? 6.755 -19.546 -29.795 1.00 71.19 192 VAL A O 1
ATOM 1476 N N . ASP A 1 193 ? 5.821 -17.751 -28.826 1.00 73.88 193 ASP A N 1
ATOM 1477 C CA . ASP A 1 193 ? 4.442 -18.233 -28.949 1.00 73.88 193 ASP A CA 1
ATOM 1478 C C . ASP A 1 193 ? 4.076 -18.458 -30.429 1.00 73.88 193 ASP A C 1
ATOM 1480 O O . ASP A 1 193 ? 3.566 -19.516 -30.789 1.00 73.88 193 ASP A O 1
ATOM 1484 N N . THR A 1 194 ? 4.471 -17.537 -31.318 1.00 75.75 194 THR A N 1
ATOM 1485 C CA . THR A 1 194 ? 4.279 -17.673 -32.776 1.00 75.75 194 THR A CA 1
ATOM 1486 C C . THR A 1 194 ? 5.037 -18.870 -33.364 1.00 75.75 194 THR A C 1
ATOM 1488 O O . THR A 1 194 ? 4.553 -19.521 -34.290 1.00 75.75 194 THR A O 1
ATOM 1491 N N . LEU A 1 195 ? 6.244 -19.165 -32.868 1.00 71.81 195 LEU A N 1
ATOM 1492 C CA . LEU A 1 195 ? 7.012 -20.344 -33.286 1.00 71.81 195 LEU A CA 1
ATOM 1493 C C . LEU A 1 195 ? 6.328 -21.641 -32.832 1.00 71.81 195 LEU A C 1
ATOM 1495 O O . LEU A 1 195 ? 6.168 -22.554 -33.635 1.00 71.81 195 LEU A O 1
ATOM 1499 N N . LEU A 1 196 ? 5.867 -21.698 -31.582 1.00 74.38 196 LEU A N 1
ATOM 1500 C CA . LEU A 1 196 ? 5.192 -22.871 -31.019 1.00 74.38 196 LEU A CA 1
ATOM 1501 C C . LEU A 1 196 ? 3.818 -23.139 -31.654 1.00 74.38 196 LEU A C 1
ATOM 1503 O O . LEU A 1 196 ? 3.397 -24.292 -31.726 1.00 74.38 196 LEU A O 1
ATOM 1507 N N . GLU A 1 197 ? 3.118 -22.103 -32.121 1.00 74.81 197 GLU A N 1
ATOM 1508 C CA . GLU A 1 197 ? 1.869 -22.244 -32.882 1.00 74.81 197 GLU A CA 1
ATOM 1509 C C . GLU A 1 197 ? 2.090 -22.756 -34.310 1.00 74.81 197 GLU A C 1
ATOM 1511 O O . GLU A 1 197 ? 1.222 -23.437 -34.846 1.00 74.81 197 GLU A O 1
ATOM 1516 N N . ARG A 1 198 ? 3.240 -22.463 -34.927 1.00 62.59 198 ARG A N 1
ATOM 1517 C CA . ARG A 1 198 ? 3.588 -22.943 -36.277 1.00 62.59 198 ARG A CA 1
ATOM 1518 C C . ARG A 1 198 ? 3.987 -24.418 -36.327 1.00 62.59 198 ARG A C 1
ATOM 1520 O O . ARG A 1 198 ? 3.908 -25.010 -37.399 1.00 62.59 198 ARG A O 1
ATOM 1527 N N . ASP A 1 199 ? 4.395 -24.984 -35.194 1.00 55.50 199 ASP A N 1
ATOM 1528 C CA . ASP A 1 199 ? 4.798 -26.390 -35.049 1.00 55.50 199 ASP A CA 1
ATOM 1529 C C . ASP A 1 199 ? 3.648 -27.308 -34.561 1.00 55.50 199 ASP A C 1
ATOM 1531 O O . ASP A 1 199 ? 3.881 -28.478 -34.240 1.00 55.50 199 ASP A O 1
ATOM 1535 N N . ARG A 1 200 ? 2.409 -26.795 -34.495 1.00 52.31 200 ARG A N 1
ATOM 1536 C CA . ARG A 1 200 ? 1.175 -27.557 -34.222 1.00 52.31 200 ARG A CA 1
ATOM 1537 C C . ARG A 1 200 ? 0.354 -27.772 -35.487 1.00 52.31 200 ARG A C 1
ATOM 1539 O O . ARG A 1 200 ? -0.235 -28.872 -35.587 1.00 52.31 200 ARG A O 1
#

pLDDT: mean 91.44, std 9.85, range [52.31, 98.62]

Radius of gyration: 20.04 Å; chains: 1; bounding box: 43×45×66 Å